Protein AF-A0A9W9YQ07-F1 (afdb_monomer_lite)

InterPro domains:
  IPR010987 Glutathione S-transferase, C-terminal-like [PS50405] (32-159)
  IPR016639 Glutathione S-transferase Omega/GSH [PTHR32419] (56-186)
  IPR036282 Glutathione S-transferase, C-terminal domain superfamily [SSF47616] (55-186)
  IPR047047 Glutathione S-transferases Omega-like, C-terminal [cd03190] (57-176)

Radius of gyration: 16.72 Å; chains: 1; bounding box: 37×32×52 Å

pLDDT: mean 75.87, std 21.19, range [28.06, 96.75]

Sequence (187 aa):
MDVHRQQTEMFPGYAEWLSDAERGVHPVGCTDARLNGVRIQKTTLQPGGVGKHQQCVYRAGFATTQEAYDAAVKDVFNALDKVEAILSKSRYLTGDTITEADIRLFTTLVRFDMVYVGHFKCNKKRIVDYPNMWGYLRDLYQTSGVEETVDPEHIQKHYQQSHLNINPNGIVAIGPDLGFKKPHGRQ

Secondary structure (DSSP, 8-state):
--HHHHHHHHSTTHHHHHHHHHTT---SS---EEETTEEEB-----TTSSTHHHHHHHHHHT-SSHHHHHHHHHHHHHHHHHHHHHHTT-SBTTBSS-BHHHHHHHHHHHHIIIIIHHHT---S--GGG-HHHHHHHHHHHTSTTTGGG--HHHHHHHHHHH-TTT-TT-PPP------TTS-----

Organism: NCBI:txid174260

Foldseek 3Di:
DDLQVLLCVQFVCVVVVVVCVVVVPDDPDFDQRDRPNFGAGEDPDDVPPQPCLVVLLVQLLPDPDPVSNVVSLVVNVVNVVVQLVCLVPALANVHDGHYPSLSSVLSCQVCCQLDSVPNSVSVPDHLCRRLSSLLSNLVQCPPPPNVVSDDSVCSQQCRLQVPCVRNVVSDGDPDDPRPSNPNSPRD

Structure (mmCIF, N/CA/C/O backbone):
data_AF-A0A9W9YQ07-F1
#
_entry.id   AF-A0A9W9YQ07-F1
#
loop_
_atom_site.group_PDB
_atom_site.id
_atom_site.type_symbol
_atom_site.label_atom_id
_atom_site.label_alt_id
_atom_site.label_comp_id
_atom_site.label_asym_id
_atom_site.label_entity_id
_atom_site.label_seq_id
_atom_site.pdbx_PDB_ins_code
_atom_site.Cartn_x
_atom_site.Cartn_y
_atom_site.Cartn_z
_atom_site.occupancy
_atom_site.B_iso_or_equiv
_atom_site.auth_seq_id
_atom_site.auth_comp_id
_atom_site.auth_asym_id
_atom_site.auth_atom_id
_atom_site.pdbx_PDB_model_num
ATOM 1 N N . MET A 1 1 ? 6.765 12.980 -7.400 1.00 38.47 1 MET A N 1
ATOM 2 C CA . MET A 1 1 ? 6.722 13.557 -6.046 1.00 38.47 1 MET A CA 1
ATOM 3 C C . MET A 1 1 ? 7.107 12.433 -5.093 1.00 38.47 1 MET A C 1
ATOM 5 O O . MET A 1 1 ? 6.504 11.373 -5.182 1.00 38.47 1 MET A O 1
ATOM 9 N N . ASP A 1 2 ? 8.176 12.602 -4.313 1.00 44.50 2 ASP A N 1
ATOM 10 C CA . ASP A 1 2 ? 8.767 11.546 -3.471 1.00 44.50 2 ASP A CA 1
ATOM 11 C C . ASP A 1 2 ? 7.771 11.050 -2.398 1.00 44.50 2 ASP A C 1
ATOM 13 O O . ASP A 1 2 ? 6.986 11.845 -1.876 1.00 44.50 2 ASP A O 1
ATOM 17 N N . VAL A 1 3 ? 7.809 9.759 -2.047 1.00 44.03 3 VAL A N 1
ATOM 18 C CA . VAL A 1 3 ? 6.997 9.147 -0.974 1.00 44.03 3 VAL A CA 1
ATOM 19 C C . VAL A 1 3 ? 7.156 9.932 0.330 1.00 44.03 3 VAL A C 1
ATOM 21 O O . VAL A 1 3 ? 6.179 10.147 1.046 1.00 44.03 3 VAL A O 1
ATOM 24 N N . HIS A 1 4 ? 8.360 10.447 0.586 1.00 43.50 4 HIS A N 1
ATOM 25 C CA . HIS A 1 4 ? 8.643 11.327 1.719 1.00 43.50 4 HIS A CA 1
ATOM 26 C C . HIS A 1 4 ? 7.840 12.633 1.710 1.00 43.50 4 HIS A C 1
ATOM 28 O O . HIS A 1 4 ? 7.384 13.091 2.759 1.00 43.50 4 HIS A O 1
ATOM 34 N N . ARG A 1 5 ? 7.616 13.231 0.537 1.00 47.72 5 ARG A N 1
ATOM 35 C CA . ARG A 1 5 ? 6.875 14.491 0.421 1.00 47.72 5 ARG A CA 1
ATOM 36 C C . ARG A 1 5 ? 5.385 14.293 0.703 1.00 47.72 5 ARG A C 1
ATOM 38 O O . ARG A 1 5 ? 4.824 15.060 1.473 1.00 47.72 5 ARG A O 1
ATOM 45 N N . GLN A 1 6 ? 4.783 13.216 0.196 1.00 49.34 6 GLN A N 1
ATOM 46 C CA . GLN A 1 6 ? 3.376 12.894 0.481 1.00 49.34 6 GLN A CA 1
ATOM 47 C C . GLN A 1 6 ? 3.154 12.462 1.941 1.00 49.34 6 GLN A C 1
ATOM 49 O O . GLN A 1 6 ? 2.123 12.776 2.527 1.00 49.34 6 GLN A O 1
ATOM 54 N N . GLN A 1 7 ? 4.133 11.796 2.566 1.00 52.31 7 GLN A N 1
ATOM 55 C CA . GLN A 1 7 ? 4.090 11.526 4.009 1.00 52.31 7 GLN A CA 1
ATOM 56 C C . GLN A 1 7 ? 4.144 12.816 4.838 1.00 52.31 7 GLN A C 1
ATOM 58 O O . GLN A 1 7 ? 3.457 12.919 5.848 1.00 52.31 7 GLN A O 1
ATOM 63 N N . THR A 1 8 ? 4.905 13.815 4.385 1.00 51.59 8 THR A N 1
ATOM 64 C CA . THR A 1 8 ? 4.976 15.133 5.036 1.00 51.59 8 THR A CA 1
ATOM 65 C C . THR A 1 8 ? 3.695 15.952 4.838 1.00 51.59 8 THR A C 1
ATOM 67 O O . THR A 1 8 ? 3.312 16.704 5.727 1.00 51.59 8 THR A O 1
ATOM 70 N N . GLU A 1 9 ? 3.003 15.790 3.708 1.00 54.09 9 GLU A N 1
ATOM 71 C CA . GLU A 1 9 ? 1.699 16.427 3.452 1.00 54.09 9 GLU A CA 1
ATOM 72 C C . GLU A 1 9 ? 0.579 15.805 4.305 1.00 54.09 9 GLU A C 1
ATOM 74 O O . GLU A 1 9 ? -0.265 16.522 4.833 1.00 54.09 9 GLU A O 1
ATOM 79 N N . MET A 1 10 ? 0.606 14.482 4.500 1.00 52.94 10 MET A N 1
ATOM 80 C CA . MET A 1 10 ? -0.323 13.758 5.377 1.00 52.94 10 MET A CA 1
ATOM 81 C C . MET A 1 10 ? -0.028 13.983 6.870 1.00 52.94 10 MET A C 1
ATOM 83 O O . MET A 1 10 ? -0.934 13.939 7.701 1.00 52.94 10 MET A O 1
ATOM 87 N N . PHE A 1 11 ? 1.239 14.217 7.218 1.00 56.56 11 PHE A N 1
ATOM 88 C CA . PHE A 1 11 ? 1.693 14.449 8.584 1.00 56.56 11 PHE A CA 1
ATOM 89 C C . PHE A 1 11 ? 2.649 15.656 8.625 1.00 56.56 11 PHE A C 1
ATOM 91 O O . PHE A 1 11 ? 3.870 15.493 8.533 1.00 56.56 11 PHE A O 1
ATOM 98 N N . PRO A 1 12 ? 2.121 16.889 8.746 1.00 53.06 12 PRO A N 1
ATOM 99 C CA . PRO A 1 12 ? 2.946 18.087 8.880 1.00 53.06 12 PRO A CA 1
ATOM 100 C C . PRO A 1 12 ? 3.909 17.945 10.069 1.00 53.06 12 PRO A C 1
ATOM 102 O O . PRO A 1 12 ? 3.478 17.717 11.196 1.00 53.06 12 PRO A O 1
ATOM 105 N N . GLY A 1 13 ? 5.218 18.036 9.810 1.00 48.28 13 GLY A N 1
ATOM 106 C CA . GLY A 1 13 ? 6.273 17.746 10.795 1.00 48.28 13 GLY A CA 1
ATOM 107 C C . GLY A 1 13 ? 6.898 16.346 10.689 1.00 48.28 13 GLY A C 1
ATOM 108 O O . GLY A 1 13 ? 7.819 16.045 11.441 1.00 48.28 13 GLY A O 1
ATOM 109 N N . TYR A 1 14 ? 6.476 15.503 9.736 1.00 54.34 14 TYR A N 1
ATOM 110 C CA . TYR A 1 14 ? 7.014 14.147 9.524 1.00 54.34 14 TYR A CA 1
ATOM 111 C C . TYR A 1 14 ? 8.534 14.088 9.364 1.00 54.34 14 TYR A C 1
ATOM 113 O O . TYR A 1 14 ? 9.173 13.221 9.951 1.00 54.34 14 TYR A O 1
ATOM 121 N N . ALA A 1 15 ? 9.120 15.008 8.594 1.00 52.09 15 ALA A N 1
ATOM 122 C CA . ALA A 1 15 ? 10.560 15.029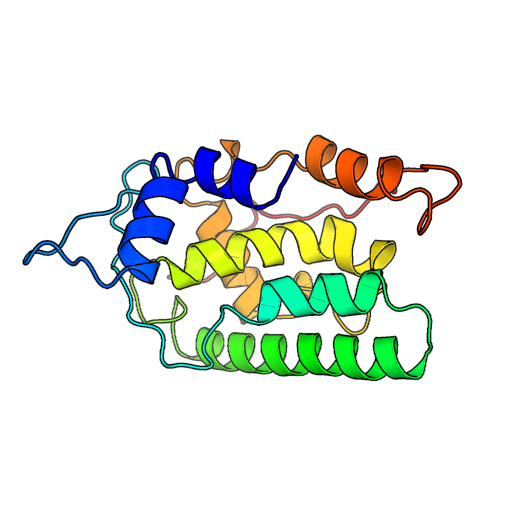 8.343 1.00 52.09 15 ALA A CA 1
ATOM 123 C C . ALA A 1 15 ? 11.372 15.370 9.606 1.00 52.09 15 ALA A C 1
ATOM 125 O O . ALA A 1 15 ? 12.385 14.733 9.888 1.00 52.09 15 ALA A O 1
ATOM 126 N N . GLU A 1 16 ? 10.904 1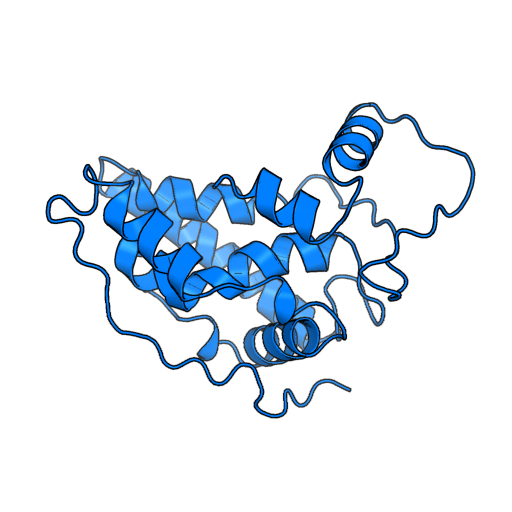6.344 10.388 1.00 48.97 16 GLU A N 1
ATOM 127 C CA . GLU A 1 16 ? 11.504 16.738 11.670 1.00 48.97 16 GLU A CA 1
ATOM 128 C C . GLU A 1 16 ? 11.359 15.617 12.704 1.00 48.97 16 GLU A C 1
ATOM 130 O O . GLU A 1 16 ? 12.319 15.223 13.363 1.00 48.97 16 GLU A O 1
ATOM 135 N N . TRP A 1 17 ? 10.176 15.011 12.745 1.00 49.53 17 TRP A N 1
ATOM 136 C CA . TRP A 1 17 ? 9.847 13.895 13.616 1.00 49.53 17 TRP A CA 1
ATOM 137 C C . TRP A 1 17 ? 10.667 12.627 13.305 1.00 49.53 17 TRP A C 1
ATOM 139 O O . TRP A 1 17 ? 11.149 11.967 14.228 1.00 49.53 17 TRP A O 1
ATOM 149 N N . LEU A 1 18 ? 10.874 12.297 12.020 1.00 46.78 18 LEU A N 1
ATOM 150 C CA . LEU A 1 18 ? 11.762 11.216 11.560 1.00 46.78 18 LEU A CA 1
ATOM 151 C C . LEU A 1 18 ? 13.200 11.461 12.011 1.00 46.78 18 LEU A C 1
ATOM 153 O O . LEU A 1 18 ? 13.836 10.573 12.572 1.00 46.78 18 LEU A O 1
ATOM 157 N N . SER A 1 19 ? 13.677 12.687 11.804 1.00 46.97 19 SER A N 1
ATOM 158 C CA . SER A 1 19 ? 14.999 13.132 12.232 1.00 46.97 19 SER A CA 1
ATOM 159 C C . SER A 1 19 ? 15.184 12.976 13.750 1.00 46.97 19 SER A C 1
ATOM 161 O O . SER A 1 19 ? 16.214 12.474 14.199 1.00 46.97 19 SER A O 1
ATOM 163 N N . ASP A 1 20 ? 14.185 13.332 14.558 1.00 43.62 20 ASP A N 1
ATOM 164 C CA . ASP A 1 20 ? 14.245 13.186 16.018 1.00 43.62 20 ASP A CA 1
ATOM 165 C C . ASP A 1 20 ? 14.174 11.720 16.475 1.00 43.62 20 ASP A C 1
ATOM 167 O O . ASP A 1 20 ? 14.837 11.327 17.441 1.00 43.62 20 ASP A O 1
ATOM 171 N N . ALA A 1 21 ? 13.413 10.884 15.761 1.00 40.75 21 ALA A N 1
ATOM 172 C CA . ALA A 1 21 ? 13.355 9.445 15.998 1.00 40.75 21 ALA A CA 1
ATOM 173 C C . ALA A 1 21 ? 14.692 8.750 15.682 1.00 40.75 21 ALA A C 1
ATOM 175 O O . ALA A 1 21 ? 15.137 7.913 16.466 1.00 40.75 21 ALA A O 1
ATOM 176 N N . GLU A 1 22 ? 15.356 9.121 14.584 1.00 41.75 22 GLU A N 1
ATOM 177 C CA . GLU A 1 22 ? 16.664 8.580 14.187 1.00 41.75 22 GLU A CA 1
ATOM 178 C C . GLU A 1 22 ? 17.801 9.040 15.107 1.00 41.75 22 GLU A C 1
ATOM 180 O O . GLU A 1 22 ? 18.748 8.290 15.345 1.00 41.75 22 GLU A O 1
ATOM 185 N N . ARG A 1 23 ? 17.698 10.247 15.675 1.00 38.91 23 ARG A N 1
ATOM 186 C CA . ARG A 1 23 ? 18.690 10.794 16.616 1.00 38.91 23 ARG A CA 1
ATOM 187 C C . ARG A 1 23 ? 18.524 10.301 18.055 1.00 38.91 23 ARG A C 1
ATOM 189 O O . ARG A 1 23 ? 19.340 10.654 18.902 1.00 38.91 23 ARG A O 1
ATOM 196 N N . GLY A 1 24 ? 17.478 9.529 18.363 1.00 36.66 24 GLY A N 1
ATOM 197 C CA . GLY A 1 24 ? 17.200 9.075 19.732 1.00 36.66 24 GLY A CA 1
ATOM 198 C C . GLY A 1 24 ? 16.934 10.220 20.719 1.00 36.66 24 GLY A C 1
ATOM 199 O O . GLY A 1 24 ? 17.022 10.028 21.930 1.00 36.66 24 GLY A O 1
ATOM 200 N N . VAL A 1 25 ? 16.618 11.419 20.219 1.00 38.53 25 VAL A N 1
ATOM 201 C CA . VAL A 1 25 ? 16.288 12.577 21.051 1.00 38.53 25 VAL A CA 1
ATOM 202 C C . VAL A 1 25 ? 14.802 12.467 21.374 1.00 38.53 25 VAL A C 1
ATOM 204 O O . VAL A 1 25 ? 13.940 12.552 20.501 1.00 38.53 25 VAL A O 1
ATOM 207 N N . HIS A 1 26 ? 14.482 12.175 22.631 1.00 42.59 26 HIS A N 1
ATOM 208 C CA . HIS A 1 26 ? 13.103 12.049 23.093 1.00 42.59 26 HIS A CA 1
ATOM 209 C C . HIS A 1 26 ? 12.794 13.168 24.087 1.00 42.59 26 HIS A C 1
ATOM 211 O O . HIS A 1 26 ? 13.420 13.217 25.148 1.00 42.59 26 HIS A O 1
ATOM 217 N N . PRO A 1 27 ? 11.804 14.034 23.820 1.00 30.66 27 PRO A N 1
ATOM 218 C CA . PRO A 1 27 ? 11.155 14.762 24.896 1.00 30.66 27 PRO A CA 1
ATOM 219 C C . PRO A 1 27 ? 10.535 13.730 25.845 1.00 30.66 27 PRO A C 1
ATOM 221 O O . PRO A 1 27 ? 9.825 12.820 25.412 1.00 30.66 27 PRO A O 1
ATOM 224 N N . VAL A 1 28 ? 10.820 13.844 27.140 1.00 28.06 28 VAL A N 1
ATOM 225 C CA . VAL A 1 28 ? 10.169 13.041 28.178 1.00 28.06 28 VAL A CA 1
ATOM 226 C C . VAL A 1 28 ? 8.703 13.481 28.235 1.00 28.06 28 VAL A C 1
ATOM 228 O O . VAL A 1 28 ? 8.378 14.503 28.828 1.00 28.06 28 VAL A O 1
ATOM 231 N N . GLY A 1 29 ? 7.820 12.757 27.548 1.00 29.02 29 GLY A N 1
ATOM 232 C CA . GLY A 1 29 ? 6.392 13.067 27.495 1.00 29.02 29 GLY A CA 1
ATOM 233 C C . GLY A 1 29 ? 5.735 12.555 26.218 1.00 29.02 29 GLY A C 1
ATOM 234 O O . GLY A 1 29 ? 6.300 12.657 25.131 1.00 29.02 29 GLY A O 1
ATOM 235 N N . CYS A 1 30 ? 4.533 11.991 26.357 1.00 33.03 30 CYS A N 1
ATOM 236 C CA . CYS A 1 30 ? 3.661 11.608 25.249 1.00 33.03 30 CYS A CA 1
ATOM 237 C C . CYS A 1 30 ? 3.434 12.836 24.352 1.00 33.03 30 CYS A C 1
ATOM 239 O O . CYS A 1 30 ? 2.665 13.731 24.697 1.00 33.03 30 CYS A O 1
ATOM 241 N N . THR A 1 31 ? 4.159 12.928 23.242 1.00 36.38 31 THR A N 1
ATOM 242 C CA . THR A 1 31 ? 3.965 13.988 22.255 1.00 36.38 31 THR A CA 1
ATOM 243 C C . THR A 1 31 ? 2.893 13.497 21.294 1.00 36.38 31 THR A C 1
ATOM 245 O O . THR A 1 31 ? 3.147 12.659 20.433 1.00 36.38 31 THR A O 1
ATOM 248 N N . ASP A 1 32 ? 1.664 13.961 21.528 1.00 35.84 32 ASP A N 1
ATOM 249 C CA . ASP A 1 32 ? 0.482 13.702 20.705 1.00 35.84 32 ASP A CA 1
ATOM 250 C C . ASP A 1 32 ? 0.730 14.149 19.257 1.00 35.84 32 ASP A C 1
ATOM 252 O O . ASP A 1 32 ? 0.507 15.303 18.889 1.00 35.84 32 ASP A O 1
ATOM 256 N N . ALA A 1 33 ? 1.170 13.220 18.415 1.00 43.41 33 ALA A N 1
ATOM 257 C CA . ALA A 1 33 ? 1.097 13.361 16.973 1.00 43.41 33 ALA A CA 1
ATOM 258 C C . ALA A 1 33 ? -0.383 13.277 16.565 1.00 43.41 33 ALA A C 1
ATOM 260 O O . ALA A 1 33 ? -1.075 12.324 16.931 1.00 43.41 33 ALA A O 1
ATOM 261 N N . ARG A 1 34 ? -0.898 14.279 15.842 1.00 41.47 34 ARG A N 1
ATOM 262 C CA . ARG A 1 34 ? -2.270 14.263 15.316 1.00 41.47 34 ARG A CA 1
ATOM 263 C C . ARG A 1 34 ? -2.255 14.114 13.802 1.00 41.47 34 ARG A C 1
ATOM 265 O O . ARG A 1 34 ? -1.681 14.945 13.112 1.00 41.47 34 ARG A O 1
ATOM 272 N N . LEU A 1 35 ? -2.941 13.095 13.300 1.00 45.88 35 LEU A N 1
ATOM 273 C CA . LEU A 1 35 ? -3.268 12.944 11.883 1.00 45.88 35 LEU A CA 1
ATOM 274 C C . LEU A 1 35 ? -4.634 13.601 11.671 1.00 45.88 35 LEU A C 1
ATOM 276 O O . LEU A 1 35 ? -5.653 13.015 12.026 1.00 45.88 35 LEU A O 1
ATOM 280 N N . ASN A 1 36 ? -4.654 14.866 11.240 1.00 47.88 36 ASN A N 1
ATOM 281 C CA . ASN A 1 36 ? -5.888 15.636 11.005 1.00 47.88 36 ASN A CA 1
ATOM 282 C C . ASN A 1 36 ? -6.931 15.552 12.146 1.00 47.88 36 ASN A C 1
ATOM 284 O O . ASN A 1 36 ? -8.136 15.518 11.918 1.00 47.88 36 ASN A O 1
ATOM 288 N N . GLY A 1 37 ? -6.459 15.526 13.401 1.00 40.78 37 GLY A N 1
ATOM 289 C CA . GLY A 1 37 ? -7.297 15.441 14.607 1.00 40.78 37 GLY A CA 1
ATOM 290 C C . GLY A 1 37 ? -7.330 14.069 15.292 1.00 40.78 37 GLY A C 1
ATOM 291 O O . GLY A 1 37 ? -7.746 13.997 16.448 1.00 40.78 37 GLY A O 1
ATOM 292 N N . VAL A 1 38 ? -6.830 13.007 14.652 1.00 47.28 38 VAL A N 1
ATOM 293 C CA . VAL A 1 38 ? -6.751 11.654 15.230 1.00 47.28 38 VAL A CA 1
ATOM 294 C C . VAL A 1 38 ? -5.455 11.470 16.011 1.00 47.28 38 VAL A C 1
ATOM 296 O O . VAL A 1 38 ? -4.373 11.756 15.502 1.00 47.28 38 VAL A O 1
ATOM 299 N N . ARG A 1 39 ? -5.563 10.992 17.255 1.00 52.16 39 ARG A N 1
ATOM 300 C CA . ARG A 1 39 ? -4.423 10.743 18.145 1.00 52.16 39 ARG A CA 1
ATOM 301 C C . ARG A 1 39 ? -3.597 9.563 17.628 1.00 52.16 39 ARG A C 1
ATOM 303 O O . ARG A 1 39 ? -4.114 8.452 17.560 1.00 52.16 39 ARG A O 1
ATOM 310 N N . ILE A 1 40 ? -2.328 9.802 17.312 1.00 51.22 40 ILE A N 1
ATOM 311 C CA . ILE A 1 40 ? -1.370 8.787 16.871 1.00 51.22 40 ILE A CA 1
ATOM 312 C C . ILE A 1 40 ? -0.401 8.504 18.009 1.00 51.22 40 ILE A C 1
ATOM 314 O O . ILE A 1 40 ? 0.281 9.407 18.497 1.00 51.22 40 ILE A O 1
ATOM 318 N N . GLN A 1 41 ? -0.328 7.245 18.437 1.00 51.78 41 GLN A N 1
ATOM 319 C CA . GLN A 1 41 ? 0.667 6.840 19.426 1.00 51.78 41 GLN A CA 1
ATOM 320 C C . GLN A 1 41 ? 2.004 6.524 18.750 1.00 51.78 41 GLN A C 1
ATOM 322 O O . GLN A 1 41 ? 2.062 5.916 17.678 1.00 51.78 41 GLN A O 1
ATOM 327 N N . LYS A 1 42 ? 3.094 6.935 19.405 1.00 49.19 42 LYS A N 1
ATOM 328 C CA . LYS A 1 42 ? 4.455 6.569 19.016 1.00 49.19 42 LYS A CA 1
ATOM 329 C C . LYS A 1 42 ? 4.688 5.109 19.394 1.00 49.19 42 LYS A C 1
ATOM 331 O O . LYS A 1 42 ? 4.542 4.741 20.557 1.00 49.19 42 LYS A O 1
ATOM 336 N N . THR A 1 43 ? 5.069 4.285 18.426 1.00 48.78 43 THR A N 1
ATOM 337 C CA . THR A 1 43 ? 5.439 2.889 18.674 1.00 48.78 43 THR A CA 1
ATOM 338 C C . THR A 1 43 ? 6.931 2.725 18.459 1.00 48.78 43 THR A C 1
ATOM 340 O O . THR A 1 43 ? 7.440 2.990 17.373 1.00 48.78 43 THR A O 1
ATOM 343 N N . THR A 1 44 ? 7.638 2.229 19.471 1.00 40.06 44 THR A N 1
ATOM 344 C CA . THR A 1 44 ? 8.987 1.696 19.278 1.00 40.06 44 THR A CA 1
ATOM 345 C C . THR A 1 44 ? 8.857 0.365 18.543 1.00 40.06 44 THR A C 1
ATOM 347 O O . THR A 1 44 ? 8.593 -0.674 19.148 1.00 40.06 44 THR A O 1
ATOM 350 N N . LEU A 1 45 ? 8.969 0.394 17.214 1.00 41.38 45 LEU A N 1
ATOM 351 C CA . LEU A 1 45 ? 9.031 -0.825 16.412 1.00 41.38 45 LEU A CA 1
ATOM 352 C C . LEU A 1 45 ? 10.335 -1.568 16.745 1.00 41.38 45 LEU A C 1
ATOM 354 O O . LEU A 1 45 ? 11.420 -0.994 16.685 1.00 41.38 45 LEU A O 1
ATOM 358 N N . GLN A 1 46 ? 10.228 -2.853 17.094 1.00 32.88 46 GLN A N 1
ATOM 359 C CA . GLN A 1 46 ? 11.381 -3.747 17.251 1.00 32.88 46 GLN A CA 1
ATOM 360 C C . GLN A 1 46 ? 12.249 -3.725 15.974 1.00 32.88 46 GLN A C 1
ATOM 362 O O . GLN A 1 46 ? 11.684 -3.650 14.873 1.00 32.88 46 GLN A O 1
ATOM 367 N N . PRO A 1 47 ? 13.591 -3.837 16.067 1.00 31.23 47 PRO A N 1
ATOM 368 C CA . PRO A 1 47 ? 14.460 -3.885 14.893 1.00 31.23 47 PRO A CA 1
ATOM 369 C C . PRO A 1 47 ? 14.062 -5.075 14.003 1.00 31.23 47 PRO A C 1
ATOM 371 O O . PRO A 1 47 ? 14.297 -6.231 14.345 1.00 31.23 47 PRO A O 1
ATOM 374 N N . GLY A 1 48 ? 13.393 -4.796 12.879 1.00 39.44 48 GLY A N 1
ATOM 375 C CA . GLY A 1 48 ? 12.802 -5.807 11.987 1.00 39.44 48 GLY A CA 1
ATOM 376 C C . GLY A 1 48 ? 11.314 -5.609 11.657 1.00 39.44 48 GLY A C 1
ATOM 377 O O . GLY A 1 48 ? 10.811 -6.272 10.750 1.00 39.44 48 GLY A O 1
ATOM 378 N N . GLY A 1 49 ? 10.613 -4.695 12.336 1.00 39.03 49 GLY A N 1
ATOM 379 C CA . GLY A 1 49 ? 9.198 -4.387 12.101 1.00 39.03 49 GLY A CA 1
ATOM 380 C C . GLY A 1 49 ? 8.964 -3.312 11.033 1.00 39.03 49 GLY A C 1
ATOM 381 O O . GLY A 1 49 ? 9.624 -2.281 11.049 1.00 39.03 49 GLY A O 1
ATOM 382 N N . VAL A 1 50 ? 8.005 -3.573 10.132 1.00 43.09 50 VAL A N 1
ATOM 383 C CA . VAL A 1 50 ? 7.283 -2.684 9.179 1.00 43.09 50 VAL A CA 1
ATOM 384 C C . VAL A 1 50 ? 8.111 -1.797 8.218 1.00 43.09 50 VAL A C 1
ATOM 386 O O . VAL A 1 50 ? 7.778 -1.728 7.037 1.00 43.09 50 VAL A O 1
ATOM 389 N N . GLY A 1 51 ? 9.247 -1.225 8.615 1.00 36.84 51 GLY A N 1
ATOM 390 C CA . GLY A 1 51 ? 10.073 -0.329 7.792 1.00 36.84 51 GLY A CA 1
ATOM 391 C C . GLY A 1 51 ? 10.707 -0.958 6.543 1.00 36.84 51 GLY A C 1
ATOM 392 O O . GLY A 1 51 ? 11.018 -0.244 5.595 1.00 36.84 51 GLY A O 1
ATOM 393 N N . LYS A 1 52 ? 10.849 -2.291 6.476 1.00 42.50 52 LYS A N 1
ATOM 394 C CA . LYS A 1 52 ? 11.408 -2.974 5.289 1.00 42.50 52 LYS A CA 1
ATOM 395 C C . LYS A 1 52 ? 10.432 -3.105 4.109 1.00 42.50 52 LYS A C 1
ATOM 397 O O . LYS A 1 52 ? 10.885 -3.332 2.994 1.00 42.50 52 LYS A O 1
ATOM 402 N N . HIS A 1 53 ? 9.121 -2.949 4.311 1.00 50.53 53 HIS A N 1
ATOM 403 C CA . HIS A 1 53 ? 8.121 -3.263 3.276 1.00 50.53 53 HIS A CA 1
ATOM 404 C C . HIS A 1 53 ? 8.170 -2.278 2.100 1.00 50.53 53 HIS A C 1
ATOM 406 O O . HIS A 1 53 ? 8.105 -2.697 0.945 1.00 50.53 53 HIS A O 1
ATOM 412 N N . GLN A 1 54 ? 8.364 -0.985 2.392 1.00 51.50 54 GLN A N 1
ATOM 413 C CA . GLN A 1 54 ? 8.470 0.071 1.379 1.00 51.50 54 GLN A CA 1
ATOM 414 C C . GLN A 1 54 ? 9.659 -0.154 0.438 1.00 51.50 54 GLN A C 1
ATOM 416 O O . GLN A 1 54 ? 9.534 0.012 -0.769 1.00 51.50 54 GLN A O 1
ATOM 421 N N . GLN A 1 55 ? 10.802 -0.601 0.958 1.00 58.41 55 GLN A N 1
ATOM 422 C CA . GLN A 1 55 ? 11.997 -0.824 0.137 1.00 58.41 55 GLN A CA 1
ATOM 423 C C . GLN A 1 55 ? 11.870 -2.065 -0.760 1.00 58.41 55 GLN A C 1
ATOM 425 O O . GLN A 1 55 ? 12.444 -2.106 -1.848 1.00 58.41 55 GLN A O 1
ATOM 430 N N . CYS A 1 56 ? 11.106 -3.079 -0.342 1.00 62.06 56 CYS A N 1
ATOM 431 C CA . CYS A 1 56 ? 11.004 -4.3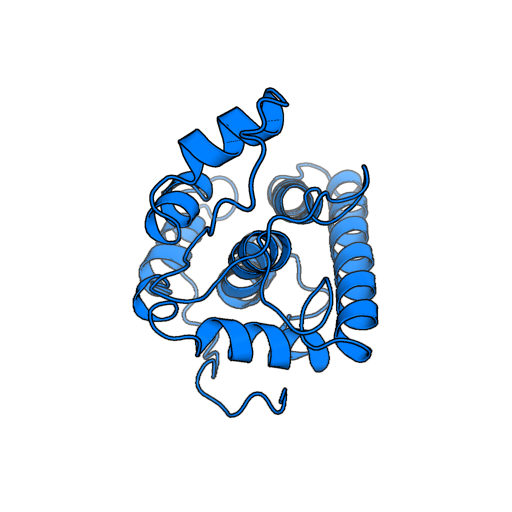37 -1.083 1.00 62.06 56 CYS A CA 1
ATOM 432 C C . CYS A 1 56 ? 10.242 -4.202 -2.413 1.00 62.06 56 CYS A C 1
ATOM 434 O O . CYS A 1 56 ? 10.640 -4.837 -3.389 1.00 62.06 56 CYS A O 1
ATOM 436 N N . VAL A 1 57 ? 9.213 -3.347 -2.499 1.00 74.25 57 VAL A N 1
ATOM 437 C CA . VAL A 1 57 ? 8.477 -3.137 -3.766 1.00 74.25 57 VAL A CA 1
ATOM 438 C C . VAL A 1 57 ? 9.320 -2.409 -4.816 1.00 74.25 57 VAL A C 1
ATOM 440 O O . VAL A 1 57 ? 9.273 -2.765 -5.990 1.00 74.25 57 VAL A O 1
ATOM 443 N N . TYR A 1 58 ? 10.163 -1.460 -4.398 1.00 76.00 58 TYR A N 1
ATOM 444 C CA . TYR A 1 58 ? 11.125 -0.804 -5.289 1.00 76.00 58 TYR A CA 1
ATOM 445 C C . TYR A 1 58 ? 12.224 -1.773 -5.736 1.00 76.00 58 TYR A C 1
ATOM 447 O O . TYR A 1 58 ? 12.565 -1.809 -6.915 1.00 76.00 58 TYR A O 1
ATOM 455 N N . ARG A 1 59 ? 12.737 -2.618 -4.828 1.00 76.38 59 ARG A N 1
ATOM 456 C CA . ARG A 1 59 ? 13.708 -3.669 -5.184 1.00 76.38 59 ARG A CA 1
ATOM 457 C C . ARG A 1 59 ? 13.165 -4.610 -6.262 1.00 76.38 59 ARG A C 1
ATOM 459 O O . ARG A 1 59 ? 13.914 -4.958 -7.164 1.00 76.38 59 ARG A O 1
ATOM 466 N N . ALA A 1 60 ? 11.887 -4.990 -6.189 1.00 80.06 60 ALA A N 1
ATOM 467 C CA . ALA A 1 60 ? 11.251 -5.801 -7.226 1.00 80.06 60 ALA A CA 1
ATOM 468 C C . ALA A 1 60 ? 11.084 -5.015 -8.540 1.00 80.06 60 ALA A C 1
ATOM 470 O O . ALA A 1 60 ? 1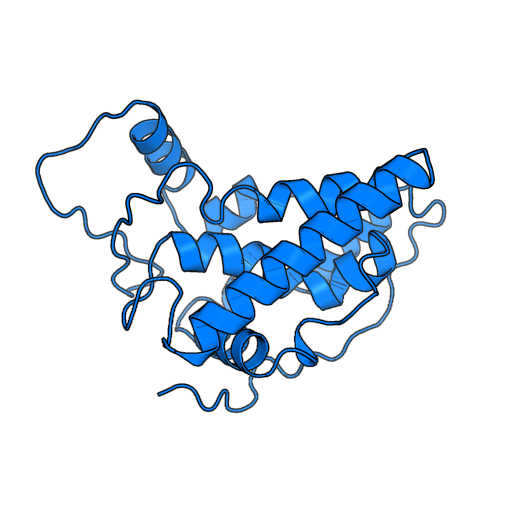1.481 -5.492 -9.598 1.00 80.06 60 ALA A O 1
ATOM 471 N N . GLY A 1 61 ? 10.566 -3.786 -8.474 1.00 80.75 61 GLY A N 1
ATOM 472 C CA . GLY A 1 61 ? 10.282 -2.974 -9.661 1.00 80.75 61 GLY A CA 1
ATOM 473 C C . GLY A 1 61 ? 11.505 -2.568 -10.486 1.00 80.75 61 GLY A C 1
ATOM 474 O O . GLY A 1 61 ? 11.404 -2.450 -11.704 1.00 80.75 61 GLY A O 1
ATOM 475 N N . PHE A 1 62 ? 12.653 -2.372 -9.834 1.00 84.38 62 PHE A N 1
ATOM 476 C CA . PHE A 1 62 ? 13.906 -1.952 -10.471 1.00 84.38 62 PHE A CA 1
ATOM 477 C C . PHE A 1 62 ? 14.918 -3.091 -10.656 1.00 84.38 62 PHE A C 1
ATOM 479 O O . PHE A 1 62 ? 16.053 -2.837 -11.060 1.00 84.38 62 PHE A O 1
ATOM 486 N N . ALA A 1 63 ? 14.539 -4.337 -10.360 1.00 84.62 63 ALA A N 1
ATOM 487 C CA . ALA A 1 63 ? 15.411 -5.482 -10.576 1.00 84.62 63 ALA A CA 1
ATOM 488 C C . ALA A 1 63 ? 15.784 -5.615 -12.063 1.00 84.62 63 ALA A C 1
ATOM 490 O O . ALA A 1 63 ? 14.926 -5.578 -12.944 1.00 84.62 63 ALA A O 1
ATOM 491 N N . THR A 1 64 ? 17.076 -5.792 -12.334 1.00 87.06 64 THR A N 1
ATOM 492 C CA . THR A 1 64 ? 17.617 -5.984 -13.689 1.00 87.06 64 THR A CA 1
ATOM 493 C C . THR A 1 64 ? 17.855 -7.454 -14.036 1.00 87.06 64 THR A C 1
ATOM 495 O O . THR A 1 64 ? 18.145 -7.762 -15.190 1.00 87.06 64 THR A O 1
ATOM 498 N N . THR A 1 65 ? 17.717 -8.365 -13.065 1.00 92.44 65 THR A N 1
ATOM 499 C CA . THR A 1 65 ? 17.815 -9.820 -13.258 1.00 92.44 65 THR A CA 1
ATOM 500 C C . THR A 1 65 ? 16.595 -10.536 -12.682 1.00 92.44 65 THR A C 1
ATOM 502 O O . THR A 1 65 ? 15.942 -10.033 -11.760 1.00 92.44 65 THR A O 1
ATOM 505 N N . GLN A 1 66 ? 16.300 -11.725 -13.214 1.00 93.25 66 GLN A N 1
ATOM 506 C CA . GLN A 1 66 ? 15.162 -12.538 -12.780 1.00 93.25 66 GLN A CA 1
ATOM 507 C C . GLN A 1 66 ? 15.317 -12.980 -11.320 1.00 93.25 66 GLN A C 1
ATOM 509 O O . GLN A 1 66 ? 14.377 -12.879 -10.540 1.00 93.25 66 GLN A O 1
ATOM 514 N N . GLU A 1 67 ? 16.518 -13.383 -10.912 1.00 92.88 67 GLU A N 1
ATOM 515 C CA . GLU A 1 67 ? 16.791 -13.884 -9.564 1.00 92.88 67 GLU A CA 1
ATOM 516 C C . GLU A 1 67 ? 16.615 -12.786 -8.505 1.00 92.88 67 GLU A C 1
ATOM 518 O O . GLU A 1 67 ? 16.079 -13.032 -7.422 1.00 92.88 67 GLU A O 1
ATOM 523 N N . ALA A 1 68 ? 17.043 -11.556 -8.819 1.00 84.75 68 ALA A N 1
ATOM 524 C CA . ALA A 1 68 ? 16.875 -10.408 -7.932 1.00 84.75 68 ALA A CA 1
ATOM 525 C C . ALA A 1 68 ? 15.395 -10.031 -7.783 1.00 84.75 68 ALA A C 1
ATOM 527 O O . ALA A 1 68 ? 14.940 -9.746 -6.670 1.00 84.75 68 ALA A O 1
ATOM 528 N N . TYR A 1 69 ? 14.646 -10.070 -8.889 1.00 90.50 69 TYR A N 1
ATOM 529 C CA . TYR A 1 69 ? 13.203 -9.867 -8.889 1.00 90.50 69 TYR A CA 1
ATOM 530 C C . TYR A 1 69 ? 12.489 -10.937 -8.049 1.00 90.50 69 TYR A C 1
ATOM 532 O O . TYR A 1 69 ? 11.738 -10.589 -7.136 1.00 90.50 69 TYR A O 1
ATOM 540 N N . ASP A 1 70 ? 12.775 -12.220 -8.289 1.00 90.38 70 ASP A N 1
ATOM 541 C CA . ASP A 1 70 ? 12.135 -13.355 -7.611 1.00 90.38 70 ASP A CA 1
ATOM 542 C C . ASP A 1 70 ? 12.361 -13.320 -6.095 1.00 90.38 70 ASP A C 1
ATOM 544 O O . ASP A 1 70 ? 11.435 -13.544 -5.307 1.00 90.38 70 ASP A O 1
ATOM 548 N N . ALA A 1 71 ? 13.580 -12.987 -5.664 1.00 84.81 71 ALA A N 1
ATOM 549 C CA . ALA A 1 71 ? 13.892 -12.814 -4.251 1.00 84.81 71 ALA A CA 1
ATOM 550 C C . ALA A 1 71 ? 13.119 -11.632 -3.639 1.00 84.81 71 ALA A C 1
ATOM 552 O O . ALA A 1 71 ? 12.501 -11.773 -2.582 1.00 84.81 71 ALA A O 1
ATOM 553 N N . ALA A 1 72 ? 13.111 -10.476 -4.312 1.00 83.75 72 ALA A N 1
ATOM 554 C CA . ALA A 1 72 ? 12.458 -9.272 -3.807 1.00 83.75 72 ALA A CA 1
ATOM 555 C C . ALA A 1 72 ? 10.933 -9.425 -3.724 1.00 83.75 72 ALA A C 1
ATOM 557 O O . ALA A 1 72 ? 10.335 -9.087 -2.701 1.00 83.75 72 ALA A O 1
ATOM 558 N N . VAL A 1 73 ? 10.293 -9.974 -4.760 1.00 86.94 73 VAL A N 1
ATOM 559 C CA . VAL A 1 73 ? 8.839 -10.176 -4.770 1.00 86.94 73 VAL A CA 1
ATOM 560 C C . VAL A 1 73 ? 8.423 -11.205 -3.714 1.00 86.94 73 VAL A C 1
ATOM 562 O O . VAL A 1 73 ? 7.417 -11.016 -3.028 1.00 86.94 73 VAL A O 1
ATOM 565 N N . LYS A 1 74 ? 9.230 -12.251 -3.483 1.00 89.06 74 LYS A N 1
ATOM 566 C CA . LYS A 1 74 ? 8.995 -13.214 -2.399 1.00 89.06 74 LYS A CA 1
ATOM 567 C C . LYS A 1 74 ? 9.065 -12.548 -1.023 1.00 89.06 74 LYS A C 1
ATOM 569 O O . LYS A 1 74 ? 8.193 -12.804 -0.193 1.00 89.06 74 LYS A O 1
ATOM 574 N N . ASP A 1 75 ? 10.041 -11.669 -0.798 1.00 84.94 75 ASP A N 1
ATOM 575 C CA . ASP A 1 75 ? 10.140 -10.884 0.437 1.00 84.94 75 ASP A CA 1
ATOM 576 C C . ASP A 1 75 ? 8.903 -9.998 0.647 1.00 84.94 75 ASP A C 1
ATOM 578 O O . ASP A 1 75 ? 8.363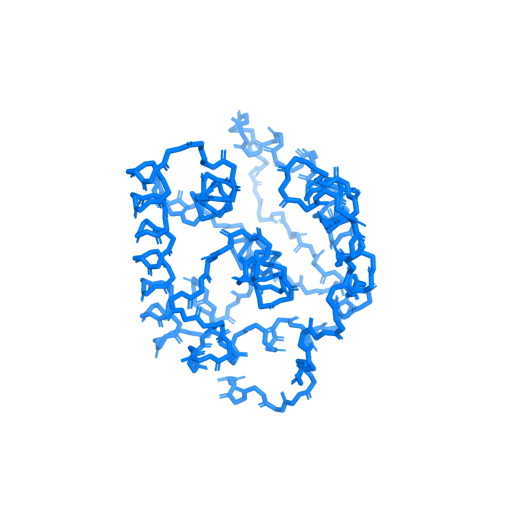 -9.982 1.754 1.00 84.94 75 ASP A O 1
ATOM 582 N N . VAL A 1 76 ? 8.422 -9.308 -0.400 1.00 86.75 76 VAL A N 1
ATOM 583 C CA . VAL A 1 76 ? 7.199 -8.481 -0.339 1.00 86.75 76 VAL A CA 1
ATOM 584 C C . VAL A 1 76 ? 6.018 -9.313 0.154 1.00 86.75 76 VAL A C 1
ATOM 586 O O . VAL A 1 76 ? 5.392 -8.957 1.151 1.00 86.75 76 VAL A O 1
ATOM 589 N N . PHE A 1 77 ? 5.728 -10.437 -0.505 1.00 89.38 77 PHE A N 1
ATOM 590 C CA . PHE A 1 77 ? 4.543 -11.230 -0.176 1.00 89.38 77 PHE A CA 1
ATOM 591 C C . PHE A 1 77 ? 4.655 -11.940 1.174 1.00 89.38 77 PHE A C 1
ATOM 593 O O . PHE A 1 77 ? 3.680 -11.960 1.915 1.00 89.38 77 PHE A O 1
ATOM 600 N N . ASN A 1 78 ? 5.841 -12.420 1.562 1.00 86.62 78 ASN A N 1
ATOM 601 C CA . ASN A 1 78 ? 6.054 -12.957 2.911 1.00 86.62 78 ASN A CA 1
ATOM 602 C C . ASN A 1 78 ? 5.769 -11.914 3.999 1.00 86.62 78 ASN A C 1
ATOM 604 O O . ASN A 1 78 ? 5.332 -12.250 5.099 1.00 86.62 78 ASN A O 1
ATOM 608 N N . ALA A 1 79 ? 6.071 -10.649 3.719 1.00 86.44 79 ALA A N 1
ATOM 609 C CA . ALA A 1 79 ? 5.859 -9.555 4.647 1.00 86.44 79 ALA A CA 1
ATOM 610 C C . ALA A 1 79 ? 4.369 -9.151 4.697 1.00 86.44 79 ALA A C 1
ATOM 612 O O . ALA A 1 79 ? 3.810 -9.031 5.787 1.00 86.44 79 ALA A O 1
ATOM 613 N N . LEU A 1 80 ? 3.695 -9.075 3.542 1.00 90.38 80 LEU A N 1
ATOM 614 C CA . LEU A 1 80 ? 2.240 -8.875 3.460 1.00 90.38 80 LEU A CA 1
ATOM 615 C C . LEU A 1 80 ? 1.457 -9.989 4.171 1.00 90.38 80 LEU A C 1
ATOM 617 O O . LEU A 1 80 ? 0.531 -9.694 4.920 1.00 90.38 80 LEU A O 1
ATOM 621 N N . ASP A 1 81 ? 1.859 -11.251 4.016 1.00 91.06 81 ASP A N 1
ATOM 622 C CA . ASP A 1 81 ? 1.202 -12.386 4.676 1.00 91.06 81 ASP A CA 1
ATOM 623 C C . ASP A 1 81 ? 1.325 -12.303 6.213 1.00 91.06 81 ASP A C 1
ATOM 625 O O . ASP A 1 81 ? 0.386 -12.634 6.939 1.00 91.06 81 ASP A O 1
ATOM 629 N N . LYS A 1 82 ? 2.450 -11.790 6.735 1.00 88.38 82 LYS A N 1
ATOM 630 C CA . LYS A 1 82 ? 2.612 -11.518 8.176 1.00 88.38 82 LYS A CA 1
ATOM 631 C C . LYS A 1 82 ? 1.703 -10.387 8.650 1.00 88.38 82 LYS A C 1
ATOM 633 O O . LYS A 1 82 ? 1.104 -10.503 9.715 1.00 88.38 82 LYS A O 1
ATOM 638 N N . VAL A 1 83 ? 1.609 -9.306 7.878 1.00 90.81 83 VAL A N 1
ATOM 639 C CA . VAL A 1 83 ? 0.724 -8.174 8.188 1.00 90.81 83 VAL A CA 1
ATOM 640 C C . VAL A 1 83 ? -0.736 -8.622 8.198 1.00 90.81 83 VAL A C 1
ATOM 642 O O . VAL A 1 83 ? -1.450 -8.322 9.148 1.00 90.81 83 VAL A O 1
ATOM 645 N N . GLU A 1 84 ? -1.165 -9.403 7.206 1.00 94.44 84 GLU A N 1
ATOM 646 C CA . GLU A 1 84 ? -2.507 -9.992 7.172 1.00 94.44 84 GLU A CA 1
ATOM 647 C C . GLU A 1 84 ? -2.788 -10.822 8.433 1.00 94.44 84 GLU A C 1
ATOM 649 O O . GLU A 1 84 ? -3.849 -10.690 9.043 1.00 94.44 84 GLU A O 1
ATOM 654 N N . ALA A 1 85 ? -1.825 -11.639 8.872 1.00 92.12 85 ALA A N 1
ATOM 655 C CA . ALA A 1 85 ? -1.966 -12.438 10.085 1.00 92.12 85 ALA A CA 1
ATOM 656 C C . ALA A 1 85 ? -2.085 -11.578 11.358 1.00 92.12 85 ALA A C 1
ATOM 658 O O . ALA A 1 85 ? -2.846 -11.936 12.258 1.00 92.12 85 ALA A O 1
ATOM 659 N N . ILE A 1 86 ? -1.379 -10.446 11.442 1.00 91.25 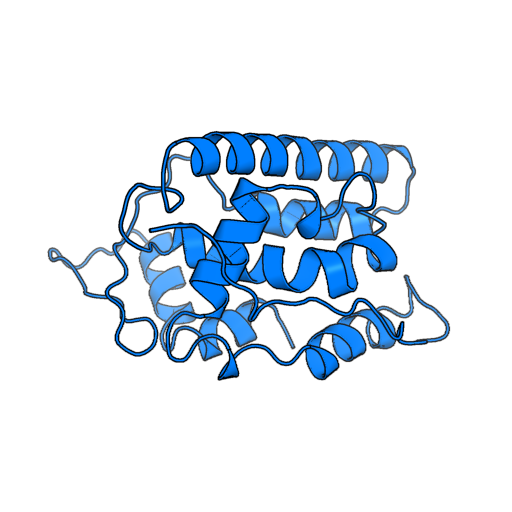86 ILE A N 1
ATOM 660 C CA . ILE A 1 86 ? -1.522 -9.484 12.549 1.00 91.25 86 ILE A CA 1
ATOM 661 C C . ILE A 1 86 ? -2.925 -8.865 12.522 1.00 91.25 86 ILE A C 1
ATOM 663 O O . ILE A 1 86 ? -3.662 -8.969 13.501 1.00 91.25 86 ILE A O 1
ATOM 667 N N . LEU A 1 87 ? -3.336 -8.323 11.372 1.00 94.62 87 LEU A N 1
ATOM 668 C CA . LEU A 1 87 ? -4.635 -7.664 11.185 1.00 94.62 87 LEU A CA 1
ATOM 669 C C . LEU A 1 87 ? -5.829 -8.627 11.293 1.00 94.62 87 LEU A C 1
ATOM 671 O O . LEU A 1 87 ? -6.969 -8.195 11.438 1.00 94.62 87 LEU A O 1
ATOM 675 N N . SER A 1 88 ? -5.603 -9.941 11.255 1.00 95.56 88 SER A N 1
ATOM 676 C CA . SER A 1 88 ? -6.644 -10.922 11.583 1.00 95.56 88 SER A CA 1
ATOM 677 C C . SER A 1 88 ? -7.023 -10.933 13.069 1.00 95.56 88 SER A C 1
ATOM 679 O O . SER A 1 88 ? -8.102 -11.402 13.419 1.00 95.56 88 SER A O 1
ATOM 681 N N . LYS A 1 89 ? -6.150 -10.418 13.945 1.00 93.94 89 LYS A N 1
ATOM 682 C CA . LYS A 1 89 ? -6.304 -10.462 15.409 1.00 93.94 89 LYS A CA 1
ATOM 683 C C . LYS A 1 89 ? -6.519 -9.092 16.039 1.00 93.94 89 LYS A C 1
ATOM 685 O O . LYS A 1 89 ? -7.069 -9.020 17.130 1.00 93.94 89 LYS A O 1
ATOM 690 N N . SER A 1 90 ? -6.067 -8.030 15.383 1.00 92.06 90 SER A N 1
ATOM 691 C CA . SER A 1 90 ? -6.169 -6.654 15.870 1.00 92.06 90 SER A CA 1
ATOM 692 C C . SER A 1 90 ? -6.760 -5.740 14.805 1.00 92.06 90 SER A C 1
ATOM 694 O O . SER A 1 90 ? -6.744 -6.053 13.611 1.00 92.06 90 SER A O 1
ATOM 696 N N . ARG A 1 91 ? -7.325 -4.604 15.224 1.00 93.50 91 ARG A N 1
ATOM 697 C CA . ARG A 1 91 ? -7.856 -3.612 14.283 1.00 93.50 91 ARG A CA 1
ATOM 698 C C . ARG A 1 91 ? -6.736 -2.912 13.512 1.00 93.50 91 ARG A C 1
ATOM 700 O O . ARG A 1 91 ? -6.834 -2.805 12.293 1.00 93.50 91 ARG A O 1
ATOM 707 N N . TYR A 1 92 ? -5.671 -2.527 14.212 1.00 92.62 92 TYR A N 1
ATOM 708 C CA . TYR A 1 92 ? -4.465 -1.895 13.676 1.00 92.62 92 TYR A CA 1
ATOM 709 C C . TYR A 1 92 ? -3.216 -2.724 13.995 1.00 92.62 92 TYR A C 1
ATOM 711 O O . TYR A 1 92 ? -3.289 -3.739 14.696 1.00 92.62 92 TYR A O 1
ATOM 719 N N . LEU A 1 93 ? -2.048 -2.315 13.492 1.00 86.94 93 LEU A N 1
ATOM 720 C CA . LEU A 1 93 ? -0.805 -3.088 13.630 1.00 86.94 93 LEU A CA 1
ATOM 721 C C . LEU A 1 93 ? -0.366 -3.320 15.083 1.00 86.94 93 LEU A C 1
ATOM 723 O O . LEU A 1 93 ? 0.347 -4.284 15.360 1.00 86.94 93 LEU A O 1
ATOM 727 N N . THR A 1 94 ? -0.777 -2.450 16.002 1.00 87.81 94 THR A N 1
ATOM 728 C CA . THR A 1 94 ? -0.342 -2.454 17.408 1.00 87.81 94 THR A CA 1
ATOM 729 C C . THR A 1 94 ? -1.505 -2.516 18.401 1.00 87.81 94 THR A C 1
ATOM 731 O O . THR A 1 94 ? -1.304 -2.246 19.582 1.00 87.81 94 THR A O 1
ATOM 734 N N . GLY A 1 95 ? -2.717 -2.848 17.945 1.00 87.06 95 GLY A N 1
ATOM 735 C CA . GLY A 1 95 ? -3.915 -2.922 18.788 1.00 87.06 95 GLY A CA 1
ATOM 736 C C . GLY A 1 95 ? -5.077 -2.106 18.227 1.00 87.06 95 GLY A C 1
ATOM 737 O O . GLY A 1 95 ? -5.394 -2.227 17.044 1.00 87.06 95 GLY A O 1
ATOM 738 N N . ASP A 1 96 ? -5.700 -1.292 19.081 1.00 86.88 96 ASP A N 1
ATOM 739 C CA . ASP A 1 96 ? -6.991 -0.637 18.801 1.00 86.88 96 ASP A CA 1
ATOM 740 C C . ASP A 1 96 ? -6.876 0.861 18.486 1.00 86.88 96 ASP A C 1
ATOM 742 O O . ASP A 1 96 ? -7.868 1.524 18.190 1.00 86.88 96 ASP A O 1
ATOM 746 N N . THR A 1 97 ? -5.660 1.406 18.510 1.00 85.00 97 THR A N 1
ATOM 747 C CA . THR A 1 97 ? -5.364 2.795 18.150 1.00 85.00 97 THR A CA 1
ATOM 748 C C . THR A 1 97 ? -4.455 2.853 16.930 1.00 85.00 97 THR A C 1
ATOM 750 O O . THR A 1 97 ? -3.568 2.017 16.762 1.00 85.00 97 THR A O 1
ATOM 753 N N . ILE A 1 98 ? -4.670 3.862 16.082 1.00 86.56 98 ILE A N 1
ATOM 754 C CA . ILE A 1 98 ? -3.796 4.124 14.939 1.00 86.56 98 ILE A CA 1
ATOM 755 C C . ILE A 1 98 ? -2.439 4.591 15.466 1.00 86.56 98 ILE A C 1
ATOM 757 O O . ILE A 1 98 ? -2.340 5.475 16.324 1.00 86.56 98 ILE A O 1
ATOM 761 N N . THR A 1 99 ? -1.384 4.004 14.920 1.00 82.56 99 THR A N 1
ATOM 762 C CA . THR A 1 99 ? -0.001 4.358 15.219 1.00 82.56 99 THR A CA 1
ATOM 763 C C . THR A 1 99 ? 0.737 4.775 13.966 1.00 82.56 99 THR A C 1
ATOM 765 O O . THR A 1 99 ? 0.270 4.628 12.839 1.00 82.56 99 THR A O 1
ATOM 768 N N . GLU A 1 100 ? 1.942 5.289 14.151 1.00 78.50 100 GLU A N 1
ATOM 769 C CA . GLU A 1 100 ? 2.812 5.659 13.041 1.00 78.50 100 GLU A CA 1
ATOM 770 C C . GLU A 1 100 ? 3.116 4.477 12.098 1.00 78.50 100 GLU A C 1
ATOM 772 O O . GLU A 1 100 ? 3.246 4.652 10.882 1.00 78.50 100 GLU A O 1
ATOM 777 N N . ALA A 1 101 ? 3.176 3.257 12.643 1.00 80.00 101 ALA A N 1
ATOM 778 C CA . ALA A 1 101 ? 3.355 2.049 11.849 1.00 80.00 101 ALA A CA 1
ATOM 779 C C . ALA A 1 101 ? 2.237 1.902 10.807 1.00 80.00 101 ALA A C 1
ATOM 781 O O . ALA A 1 101 ? 2.501 1.501 9.670 1.00 80.00 101 ALA A O 1
ATOM 782 N N . ASP A 1 102 ? 1.012 2.279 11.179 1.00 86.56 102 ASP A N 1
ATOM 783 C CA . ASP A 1 102 ? -0.152 2.194 10.310 1.00 86.56 102 ASP A CA 1
ATOM 784 C C . ASP A 1 102 ? -0.082 3.199 9.163 1.00 86.56 102 ASP A C 1
ATOM 786 O O . ASP A 1 102 ? -0.331 2.849 8.013 1.00 86.56 102 ASP A O 1
ATOM 790 N N . ILE A 1 103 ? 0.366 4.422 9.446 1.00 84.56 103 ILE A N 1
ATOM 791 C CA . ILE A 1 103 ? 0.549 5.477 8.439 1.00 84.56 103 ILE A CA 1
ATOM 792 C C . ILE A 1 103 ? 1.605 5.059 7.409 1.00 84.56 103 ILE A C 1
ATOM 794 O O . ILE A 1 103 ? 1.400 5.175 6.198 1.00 84.56 103 ILE A O 1
ATOM 798 N N . ARG A 1 104 ? 2.744 4.527 7.872 1.00 83.44 104 ARG A N 1
ATOM 799 C CA . ARG A 1 104 ? 3.820 4.046 6.987 1.00 83.44 104 ARG A CA 1
ATOM 800 C C . ARG A 1 104 ? 3.359 2.892 6.100 1.00 83.44 104 ARG A C 1
ATOM 802 O O . ARG A 1 104 ? 3.751 2.807 4.932 1.00 83.44 104 ARG A O 1
ATOM 809 N N . LEU A 1 105 ? 2.545 1.992 6.645 1.00 86.50 105 LEU A N 1
ATOM 810 C CA . LEU A 1 105 ? 1.988 0.891 5.876 1.00 86.50 105 LEU A CA 1
ATOM 811 C C . LEU A 1 105 ? 0.933 1.394 4.878 1.00 86.50 105 LEU A C 1
ATOM 813 O O . LEU A 1 105 ? 0.991 1.024 3.705 1.00 86.50 105 LEU A O 1
ATOM 817 N N . PHE A 1 106 ? 0.035 2.284 5.305 1.00 90.75 106 PHE A N 1
ATOM 818 C CA . PHE A 1 106 ? -1.035 2.863 4.490 1.00 90.75 106 PHE A CA 1
ATOM 819 C C . PHE A 1 106 ? -0.519 3.442 3.177 1.00 90.75 106 PHE A C 1
ATOM 821 O O . PHE A 1 106 ? -1.047 3.123 2.110 1.00 90.75 106 PHE A O 1
ATOM 828 N N . THR A 1 107 ? 0.558 4.233 3.223 1.00 86.12 107 THR A N 1
ATOM 829 C CA . THR A 1 107 ? 1.121 4.832 2.006 1.00 86.12 107 THR A CA 1
ATOM 830 C C . THR A 1 107 ? 1.608 3.782 1.006 1.00 86.12 107 THR A C 1
ATOM 832 O O . THR A 1 107 ? 1.530 3.989 -0.205 1.00 86.12 107 THR A O 1
ATOM 835 N N . THR A 1 108 ? 2.049 2.622 1.476 1.00 88.81 108 THR A N 1
ATOM 836 C CA . THR A 1 108 ? 2.426 1.518 0.587 1.00 88.81 108 THR A CA 1
ATOM 837 C C . THR A 1 108 ? 1.185 0.839 0.017 1.00 88.81 108 THR A C 1
ATOM 839 O O . THR A 1 108 ? 1.084 0.647 -1.193 1.00 88.81 108 THR A O 1
ATOM 842 N N . LEU A 1 109 ? 0.225 0.503 0.881 1.00 92.81 109 LEU A N 1
ATOM 843 C CA . LEU A 1 109 ? -0.955 -0.278 0.514 1.00 92.81 109 LEU A CA 1
ATOM 844 C C . LEU A 1 109 ? -1.876 0.460 -0.454 1.00 92.81 109 LEU A C 1
ATOM 846 O O . LEU A 1 109 ? -2.322 -0.136 -1.432 1.00 92.81 109 LEU A O 1
ATOM 850 N N . VAL A 1 110 ? -2.110 1.758 -0.236 1.00 92.69 110 VAL A N 1
ATOM 851 C CA . VAL A 1 110 ? -2.988 2.553 -1.106 1.00 92.69 110 VAL A CA 1
ATOM 852 C C . VAL A 1 110 ? -2.474 2.577 -2.549 1.00 92.69 110 VAL A C 1
ATOM 854 O O . VAL A 1 110 ? -3.263 2.536 -3.483 1.00 92.69 110 VAL A O 1
ATOM 857 N N . ARG A 1 111 ? -1.150 2.550 -2.757 1.00 92.12 111 ARG A N 1
ATOM 858 C CA . ARG A 1 111 ? -0.512 2.568 -4.087 1.00 92.12 111 ARG A CA 1
ATOM 859 C C . ARG A 1 111 ? -0.348 1.176 -4.701 1.00 92.12 111 ARG A C 1
ATOM 861 O O . ARG A 1 111 ? -0.062 1.073 -5.893 1.00 92.12 111 ARG A O 1
ATOM 868 N N . PHE A 1 112 ? -0.515 0.115 -3.914 1.00 92.25 112 PHE A N 1
ATOM 869 C CA . PHE A 1 112 ? -0.131 -1.234 -4.316 1.00 92.25 112 PHE A CA 1
ATOM 870 C C . PHE A 1 112 ? -0.933 -1.734 -5.516 1.00 92.25 112 PHE A C 1
ATOM 872 O O . PHE A 1 112 ? -0.348 -2.052 -6.550 1.00 92.25 112 PHE A O 1
ATOM 879 N N . ASP A 1 113 ? -2.259 -1.716 -5.418 1.00 92.94 113 ASP A N 1
ATOM 880 C CA . ASP A 1 113 ? -3.126 -2.217 -6.489 1.00 92.94 113 ASP A CA 1
ATOM 881 C C . ASP A 1 113 ? -3.178 -1.263 -7.689 1.00 92.94 113 ASP A C 1
ATOM 883 O O . ASP A 1 113 ? -3.313 -1.717 -8.823 1.00 92.94 113 ASP A O 1
ATOM 887 N N . MET A 1 114 ? -3.011 0.045 -7.456 1.00 91.44 114 MET A N 1
ATOM 888 C CA . MET A 1 114 ? -3.011 1.066 -8.512 1.00 91.44 114 MET A CA 1
ATOM 889 C C . MET A 1 114 ? -1.738 1.073 -9.358 1.00 91.44 114 MET A C 1
ATOM 891 O O . MET A 1 114 ? -1.775 1.404 -10.539 1.00 91.44 114 MET A O 1
ATOM 895 N N . VAL A 1 115 ? -0.594 0.762 -8.748 1.00 90.38 115 VAL A N 1
ATOM 896 C CA . VAL A 1 115 ? 0.711 0.931 -9.390 1.00 90.38 115 VAL A CA 1
ATOM 897 C C . VAL A 1 115 ? 1.544 -0.334 -9.285 1.00 90.38 115 VAL A C 1
ATOM 899 O O . VAL A 1 115 ? 1.986 -0.853 -10.304 1.00 90.38 115 VAL A O 1
ATOM 902 N N . TYR A 1 116 ? 1.794 -0.841 -8.079 1.00 91.19 116 TYR A N 1
ATOM 903 C CA . TYR A 1 116 ? 2.840 -1.848 -7.864 1.00 91.19 116 TYR A CA 1
ATOM 904 C C . TYR A 1 116 ? 2.517 -3.208 -8.488 1.00 91.19 116 TYR A C 1
ATOM 906 O O . TYR A 1 116 ? 3.432 -3.865 -8.986 1.00 91.19 116 TYR A O 1
ATOM 914 N N . VAL A 1 117 ? 1.240 -3.598 -8.537 1.00 92.31 117 VAL A N 1
ATOM 915 C CA . VAL A 1 117 ? 0.800 -4.848 -9.182 1.00 92.31 117 VAL A CA 1
ATOM 916 C C . VAL A 1 117 ? 1.225 -4.898 -10.651 1.00 92.31 117 VAL A C 1
ATOM 918 O O . VAL A 1 117 ? 1.809 -5.888 -11.086 1.00 92.31 117 VAL A O 1
ATOM 921 N N . GLY A 1 118 ? 0.970 -3.830 -11.409 1.00 89.50 118 GLY A N 1
ATOM 922 C CA . GLY A 1 118 ? 1.332 -3.754 -12.826 1.00 89.50 118 GLY A CA 1
ATOM 923 C C . GLY A 1 118 ? 2.755 -3.243 -13.045 1.00 89.50 118 GLY A C 1
ATOM 924 O O . GLY A 1 118 ? 3.609 -3.954 -13.572 1.00 89.50 118 GLY A O 1
ATOM 925 N N . HIS A 1 119 ? 3.021 -2.011 -12.609 1.00 89.19 119 HIS A N 1
ATOM 926 C CA . HIS A 1 119 ? 4.243 -1.259 -12.917 1.00 89.19 119 HIS A CA 1
ATOM 927 C C . HIS A 1 119 ? 5.504 -1.924 -12.357 1.00 89.19 119 HIS A C 1
ATOM 929 O O . HIS A 1 119 ? 6.513 -2.031 -13.049 1.00 89.19 119 HIS A O 1
ATOM 935 N N . PHE A 1 120 ? 5.438 -2.436 -11.124 1.00 89.31 120 PHE A N 1
ATOM 936 C CA . PHE A 1 120 ? 6.548 -3.153 -10.479 1.00 89.31 120 PHE A CA 1
ATOM 937 C C . PHE A 1 120 ? 6.418 -4.676 -10.549 1.00 89.31 120 PHE A C 1
ATOM 939 O O . PHE A 1 120 ? 7.243 -5.383 -9.976 1.00 89.31 120 PHE A O 1
ATOM 946 N N . LYS A 1 121 ? 5.415 -5.186 -11.277 1.00 92.50 121 LYS A N 1
ATOM 947 C CA . LYS A 1 121 ? 5.134 -6.618 -11.448 1.00 92.50 121 LYS A CA 1
ATOM 948 C C . LYS A 1 121 ? 4.846 -7.364 -10.136 1.00 92.50 121 LYS A C 1
ATOM 950 O O . LYS A 1 121 ? 4.870 -8.586 -10.115 1.00 92.50 121 LYS A O 1
ATOM 955 N N . CYS A 1 122 ? 4.502 -6.678 -9.045 1.00 90.94 122 CYS A N 1
ATOM 956 C CA . CYS A 1 122 ? 4.136 -7.308 -7.770 1.00 90.94 122 CYS A CA 1
ATOM 957 C C . CYS A 1 122 ? 2.730 -7.943 -7.838 1.00 90.94 122 CYS A C 1
ATOM 959 O O . CYS A 1 122 ? 1.814 -7.521 -7.138 1.00 90.94 122 CYS A O 1
ATOM 961 N N . ASN A 1 123 ? 2.537 -8.945 -8.697 1.00 93.12 123 ASN A N 1
ATOM 962 C CA . ASN A 1 123 ? 1.224 -9.412 -9.148 1.00 93.12 123 ASN A CA 1
ATOM 963 C C . ASN A 1 123 ? 0.796 -10.789 -8.612 1.00 93.12 123 ASN A C 1
ATOM 965 O O . ASN A 1 123 ? -0.211 -11.322 -9.073 1.00 93.12 123 ASN A O 1
ATOM 969 N N . LYS A 1 124 ? 1.512 -11.371 -7.638 1.00 92.69 124 LYS A N 1
ATOM 970 C CA . LYS A 1 124 ? 1.123 -12.659 -7.025 1.00 92.69 124 LYS A CA 1
ATOM 971 C C . LYS A 1 124 ? -0.279 -12.592 -6.406 1.00 92.69 124 LYS A C 1
ATOM 973 O O . LYS A 1 124 ? -1.016 -13.572 -6.453 1.00 92.69 124 LYS A O 1
ATOM 978 N N . LYS A 1 125 ? -0.616 -11.460 -5.780 1.00 92.38 125 LYS A N 1
ATOM 979 C CA . LYS A 1 125 ? -1.897 -11.212 -5.112 1.00 92.38 125 LYS A CA 1
ATOM 980 C C . LYS A 1 125 ? -2.113 -9.705 -4.947 1.00 92.38 125 LYS A C 1
ATOM 982 O O . LYS A 1 125 ? -1.147 -8.990 -4.685 1.00 92.38 125 LYS A O 1
ATOM 987 N N . ARG A 1 126 ? -3.347 -9.220 -5.095 1.00 94.88 126 ARG A N 1
ATOM 988 C CA . ARG A 1 126 ? -3.690 -7.805 -4.864 1.00 94.88 126 ARG A CA 1
ATOM 989 C C . ARG A 1 126 ? -4.065 -7.578 -3.404 1.00 94.88 126 ARG A C 1
ATOM 991 O O . ARG A 1 126 ? -4.480 -8.518 -2.725 1.00 94.88 126 ARG A O 1
ATOM 998 N N . ILE A 1 127 ? -3.993 -6.340 -2.928 1.00 95.44 127 ILE A N 1
ATOM 999 C CA . ILE A 1 127 ? -4.441 -5.971 -1.579 1.00 95.44 127 ILE A CA 1
ATOM 1000 C C . ILE A 1 127 ? -5.934 -6.239 -1.409 1.00 95.44 127 ILE A C 1
ATOM 1002 O O . ILE A 1 127 ? -6.325 -6.754 -0.367 1.00 95.44 127 ILE A O 1
ATOM 1006 N N . VAL A 1 128 ? -6.759 -6.008 -2.438 1.00 95.44 128 VAL A N 1
ATOM 1007 C CA . VAL A 1 128 ? -8.192 -6.370 -2.402 1.00 95.44 128 VAL A CA 1
ATOM 1008 C C . VAL A 1 128 ? -8.456 -7.856 -2.125 1.00 95.44 128 VAL A C 1
ATOM 1010 O O . VAL A 1 128 ? -9.524 -8.200 -1.622 1.00 95.44 128 VAL A O 1
ATOM 1013 N N . ASP A 1 129 ? -7.494 -8.739 -2.415 1.00 95.81 129 ASP A N 1
ATOM 1014 C CA . ASP A 1 129 ? -7.617 -10.183 -2.192 1.00 95.81 129 ASP A CA 1
ATOM 1015 C C . ASP A 1 129 ? -7.183 -10.591 -0.756 1.00 95.81 129 ASP A C 1
ATOM 1017 O O . ASP A 1 129 ? -7.245 -11.768 -0.382 1.00 95.81 129 ASP A O 1
ATOM 1021 N N . TYR A 1 130 ? -6.714 -9.643 0.066 1.00 96.19 130 TYR A N 1
ATOM 1022 C CA . TYR A 1 130 ? -6.405 -9.815 1.490 1.00 96.19 130 TYR A CA 1
ATOM 1023 C C . TYR A 1 130 ? -7.553 -9.254 2.346 1.00 96.19 130 TYR A C 1
ATOM 1025 O O . TYR A 1 130 ? -7.674 -8.037 2.464 1.00 96.19 130 TYR A O 1
ATOM 1033 N N . PRO A 1 131 ? -8.423 -10.087 2.946 1.00 95.81 131 PRO A N 1
ATOM 1034 C CA . PRO A 1 131 ? -9.651 -9.602 3.575 1.00 95.81 131 PRO A CA 1
ATOM 1035 C C . PRO A 1 131 ? -9.398 -8.665 4.763 1.00 95.81 131 PRO A C 1
ATOM 1037 O O . PRO A 1 131 ? -10.068 -7.633 4.870 1.00 95.81 131 PRO A O 1
ATOM 1040 N N . ASN A 1 132 ? -8.427 -8.970 5.633 1.00 96.62 132 ASN A N 1
ATOM 1041 C CA . ASN A 1 132 ? -8.149 -8.114 6.786 1.00 96.62 132 ASN A CA 1
ATOM 1042 C C . ASN A 1 132 ? -7.445 -6.832 6.359 1.00 96.62 132 ASN A C 1
ATOM 1044 O O . ASN A 1 132 ? -7.863 -5.750 6.769 1.00 96.62 132 ASN A O 1
ATOM 1048 N N . MET A 1 133 ? -6.435 -6.945 5.498 1.00 96.25 133 MET A N 1
ATOM 1049 C CA . MET A 1 133 ? -5.682 -5.807 4.980 1.00 96.25 133 MET A CA 1
ATOM 1050 C C . MET A 1 133 ? -6.535 -4.871 4.117 1.00 96.25 133 MET A C 1
ATOM 1052 O O . MET A 1 133 ? -6.387 -3.656 4.212 1.00 96.25 133 MET A O 1
ATOM 1056 N N . TRP A 1 134 ? -7.467 -5.399 3.322 1.00 96.75 134 TRP A N 1
ATOM 1057 C CA . TRP A 1 134 ? -8.404 -4.590 2.542 1.00 96.75 134 TRP A CA 1
ATOM 1058 C C . TRP A 1 134 ? -9.439 -3.885 3.421 1.00 96.75 134 TRP A C 1
ATOM 1060 O O . TRP A 1 134 ? -9.807 -2.740 3.156 1.00 96.75 134 TRP A O 1
ATOM 1070 N N . GLY A 1 135 ? -9.918 -4.541 4.483 1.00 96.69 135 GLY A N 1
ATOM 1071 C CA . GLY A 1 135 ? -10.724 -3.879 5.511 1.00 96.69 135 GLY A CA 1
ATOM 1072 C C . GLY A 1 135 ? -9.940 -2.755 6.191 1.00 96.69 135 GLY A C 1
ATOM 1073 O O . GLY A 1 135 ? -10.402 -1.624 6.241 1.00 96.69 135 GLY A O 1
ATOM 1074 N N . TYR A 1 136 ? -8.723 -3.050 6.634 1.00 96.50 136 TYR A N 1
ATOM 1075 C CA . TYR A 1 136 ? -7.815 -2.108 7.286 1.00 96.50 136 TYR A CA 1
ATOM 1076 C C . TYR A 1 136 ? -7.473 -0.888 6.417 1.00 96.50 136 TYR A C 1
ATOM 1078 O O . TYR A 1 136 ? -7.570 0.246 6.874 1.00 96.50 136 TYR A O 1
ATOM 1086 N N . LEU A 1 137 ? -7.133 -1.099 5.142 1.00 95.81 137 LEU A N 1
ATOM 1087 C CA . LEU A 1 137 ? -6.828 -0.015 4.208 1.00 95.81 137 LEU A CA 1
ATOM 1088 C C . LEU A 1 137 ? -8.027 0.923 4.032 1.00 95.81 137 LEU A C 1
ATOM 1090 O O . LEU A 1 137 ? -7.855 2.138 3.985 1.00 95.81 137 LEU A O 1
ATOM 1094 N N . ARG A 1 138 ? -9.240 0.367 3.962 1.00 96.06 138 ARG A N 1
ATOM 1095 C CA . ARG A 1 138 ? -10.473 1.152 3.859 1.00 96.06 138 ARG A CA 1
ATOM 1096 C C . ARG A 1 138 ? -10.832 1.874 5.157 1.00 96.06 138 ARG A C 1
ATOM 1098 O O . ARG A 1 138 ? -11.282 3.007 5.075 1.00 96.06 138 ARG A O 1
ATOM 1105 N N . ASP A 1 139 ? -10.603 1.255 6.316 1.00 95.44 139 ASP A N 1
ATOM 1106 C CA . ASP A 1 139 ? -10.768 1.881 7.641 1.00 95.44 139 ASP A CA 1
ATOM 1107 C C . ASP A 1 139 ? -9.881 3.137 7.754 1.00 95.44 139 ASP A C 1
ATOM 1109 O O . ASP A 1 139 ? -10.360 4.236 8.031 1.00 95.44 139 ASP A O 1
ATOM 1113 N N . LEU A 1 140 ? -8.599 3.017 7.389 1.00 93.69 140 LEU A N 1
ATOM 1114 C CA . LEU A 1 140 ? -7.679 4.158 7.358 1.00 93.69 140 LEU A CA 1
ATOM 1115 C C . LEU A 1 140 ? -8.055 5.197 6.297 1.00 93.69 140 LEU A C 1
ATOM 1117 O O . LEU A 1 140 ? -8.028 6.387 6.582 1.00 93.69 140 LEU A O 1
ATOM 1121 N N . TYR A 1 141 ? -8.438 4.774 5.089 1.00 93.62 141 TYR A N 1
ATOM 1122 C CA . TYR A 1 141 ? -8.836 5.697 4.020 1.00 93.62 141 TYR A CA 1
ATOM 1123 C C . TYR A 1 141 ? -10.069 6.533 4.395 1.00 93.62 141 TYR A C 1
ATOM 1125 O O . TYR A 1 141 ? -10.149 7.704 4.043 1.00 93.62 141 TYR A O 1
ATOM 1133 N N . GLN A 1 142 ? -11.023 5.933 5.113 1.00 93.00 142 GLN A N 1
ATOM 1134 C CA . GLN A 1 142 ? -12.262 6.581 5.563 1.00 93.00 142 GLN A CA 1
ATOM 1135 C C . GLN A 1 142 ? -12.079 7.390 6.856 1.00 93.00 142 GLN A C 1
ATOM 1137 O O . GLN A 1 142 ? -13.028 8.012 7.336 1.00 93.00 142 GLN A O 1
ATOM 1142 N N . THR A 1 143 ? -10.870 7.412 7.422 1.00 90.38 143 THR A N 1
ATOM 1143 C CA . THR A 1 143 ? -10.542 8.297 8.537 1.00 90.38 143 THR A CA 1
ATOM 1144 C C . THR A 1 143 ? -10.569 9.752 8.060 1.00 90.38 143 THR A C 1
ATOM 1146 O O . THR A 1 143 ? -10.032 10.085 7.005 1.00 90.38 143 THR A O 1
ATOM 1149 N N . SER A 1 144 ? -11.204 10.630 8.842 1.00 87.75 144 SER A N 1
ATOM 1150 C CA . SER A 1 144 ? -11.391 12.046 8.497 1.00 87.75 144 SER A CA 1
ATOM 1151 C C . SER A 1 144 ? -10.079 12.713 8.068 1.00 87.75 144 SER A C 1
ATOM 1153 O O . SER A 1 144 ? -9.096 12.679 8.809 1.00 87.75 144 SER A O 1
ATOM 1155 N N . GLY A 1 145 ? -10.073 13.360 6.901 1.00 83.25 145 GLY A N 1
ATOM 1156 C CA . GLY A 1 145 ? -8.905 14.072 6.387 1.00 83.25 145 GLY A CA 1
ATOM 1157 C C . GLY A 1 145 ? -7.877 13.198 5.657 1.00 83.25 145 GLY A C 1
ATOM 1158 O O . GLY A 1 145 ? -6.846 13.729 5.255 1.00 83.25 145 GLY A O 1
ATOM 1159 N N . VAL A 1 146 ? -8.071 11.875 5.549 1.00 87.31 146 VAL A N 1
ATOM 1160 C CA . VAL A 1 146 ? -7.128 10.981 4.848 1.00 87.31 146 VAL A CA 1
ATOM 1161 C C . VAL A 1 146 ? -7.433 10.906 3.356 1.00 87.31 146 VAL A C 1
ATOM 1163 O O . VAL A 1 146 ? -6.502 10.946 2.551 1.00 87.31 146 VAL A O 1
ATOM 1166 N N . GLU A 1 147 ? -8.705 10.825 2.970 1.00 88.75 147 GLU A N 1
ATOM 1167 C CA . GLU A 1 147 ? -9.127 10.758 1.565 1.00 88.75 147 GLU A CA 1
ATOM 1168 C C . GLU A 1 147 ? -8.531 11.907 0.737 1.00 88.75 147 GLU A C 1
ATOM 1170 O O . GLU A 1 147 ? -7.985 11.679 -0.341 1.00 88.75 147 GLU A O 1
ATOM 1175 N N . GLU A 1 148 ? -8.566 13.126 1.273 1.00 87.88 148 GLU A N 1
ATOM 1176 C CA . GLU A 1 148 ? -8.126 14.360 0.619 1.00 87.88 148 GLU A CA 1
ATOM 1177 C C . GLU A 1 148 ? -6.615 14.384 0.340 1.00 87.88 148 GLU A C 1
ATOM 1179 O O . GLU A 1 148 ? -6.138 15.181 -0.465 1.00 87.88 148 GLU A O 1
ATOM 1184 N N . THR A 1 149 ? -5.853 13.497 0.985 1.00 85.31 149 THR A N 1
ATOM 1185 C CA . THR A 1 149 ? -4.400 13.357 0.789 1.00 85.31 149 THR A CA 1
ATOM 1186 C C . THR A 1 149 ? -4.037 12.358 -0.311 1.00 85.31 149 THR A C 1
ATOM 1188 O O . THR A 1 149 ? -2.862 12.216 -0.667 1.00 85.31 149 THR A O 1
ATOM 1191 N N . VAL A 1 150 ? -5.021 11.632 -0.848 1.00 87.75 150 VAL A N 1
ATOM 1192 C CA . VAL A 1 150 ? -4.812 10.606 -1.868 1.00 87.75 150 VAL A CA 1
ATOM 1193 C C . VAL A 1 150 ? -5.345 11.108 -3.201 1.00 87.75 150 VAL A C 1
ATOM 1195 O O . VAL A 1 150 ? -6.549 11.165 -3.416 1.00 87.75 150 VAL A O 1
ATOM 1198 N N . ASP A 1 151 ? -4.428 11.389 -4.126 1.00 89.19 151 ASP A N 1
ATOM 1199 C CA . ASP A 1 151 ? -4.735 11.679 -5.529 1.00 89.19 151 ASP A CA 1
ATOM 1200 C C . ASP A 1 151 ? -4.326 10.476 -6.409 1.00 89.19 151 ASP A C 1
ATOM 1202 O O . ASP A 1 151 ? -3.139 10.318 -6.738 1.00 89.19 151 ASP A O 1
ATOM 1206 N N . PRO A 1 152 ? -5.276 9.589 -6.777 1.00 87.69 152 PRO A N 1
ATOM 1207 C CA . PRO A 1 152 ? -5.004 8.417 -7.607 1.00 87.69 152 PRO A CA 1
ATOM 1208 C C . PRO A 1 152 ? -4.437 8.759 -8.985 1.00 87.69 152 PRO A C 1
ATOM 1210 O O . PRO A 1 152 ? -3.625 7.998 -9.516 1.00 87.69 152 PRO A O 1
ATOM 1213 N N . GLU A 1 153 ? -4.862 9.876 -9.576 1.00 88.19 153 GLU A N 1
ATOM 1214 C CA . GLU A 1 153 ? -4.427 10.295 -10.906 1.00 88.19 153 GLU A CA 1
ATOM 1215 C C . GLU A 1 153 ? -2.969 10.752 -10.857 1.00 88.19 153 GLU A C 1
ATOM 1217 O O . GLU A 1 153 ? -2.142 10.288 -11.649 1.00 88.19 153 GLU A O 1
ATOM 1222 N N . HIS A 1 154 ? -2.628 11.597 -9.880 1.00 87.94 154 HIS A N 1
ATOM 1223 C CA . HIS A 1 154 ? -1.255 12.040 -9.661 1.00 87.94 154 HIS A CA 1
ATOM 1224 C C . HIS A 1 154 ? -0.319 10.862 -9.378 1.00 87.94 154 HIS A C 1
ATOM 1226 O O . HIS A 1 154 ? 0.766 10.776 -9.959 1.00 87.94 154 HIS A O 1
ATOM 1232 N N . ILE A 1 155 ? -0.741 9.932 -8.514 1.00 87.50 155 ILE A N 1
ATOM 1233 C CA . ILE A 1 155 ? 0.028 8.727 -8.183 1.00 87.50 155 ILE A CA 1
ATOM 1234 C C . ILE A 1 155 ? 0.314 7.910 -9.449 1.00 87.50 155 ILE A C 1
ATOM 1236 O O . ILE A 1 155 ? 1.474 7.616 -9.739 1.00 87.50 155 ILE A O 1
ATOM 1240 N N . GLN A 1 156 ? -0.710 7.559 -10.227 1.00 87.44 156 GLN A N 1
ATOM 1241 C CA . GLN A 1 156 ? -0.533 6.709 -11.406 1.00 87.44 156 GLN A CA 1
ATOM 1242 C C . GLN A 1 156 ? 0.320 7.380 -12.487 1.00 87.44 156 GLN A C 1
ATOM 1244 O O . GLN A 1 156 ? 1.262 6.758 -12.989 1.00 87.44 156 GLN A O 1
ATOM 1249 N N . LYS A 1 157 ? 0.051 8.658 -12.794 1.00 88.62 157 LYS A N 1
ATOM 1250 C CA . LYS A 1 157 ? 0.843 9.439 -13.755 1.00 88.62 157 LYS A CA 1
ATOM 1251 C C . LYS A 1 157 ? 2.304 9.508 -13.343 1.00 88.62 157 LYS A C 1
ATOM 1253 O O . LYS A 1 157 ? 3.176 9.218 -14.157 1.00 88.62 157 LYS A O 1
ATOM 1258 N N . HIS A 1 158 ? 2.581 9.827 -12.078 1.00 86.94 158 HIS A N 1
ATOM 1259 C CA . HIS A 1 158 ? 3.954 9.952 -11.609 1.00 86.94 158 HIS A CA 1
ATOM 1260 C C . HIS A 1 158 ? 4.754 8.665 -11.839 1.00 86.94 158 HIS A C 1
ATOM 1262 O O . HIS A 1 158 ? 5.829 8.716 -12.430 1.00 86.94 158 HIS A O 1
ATOM 1268 N N . TYR A 1 159 ? 4.234 7.503 -11.443 1.00 87.00 159 TYR A N 1
ATOM 1269 C CA . TYR A 1 159 ? 4.990 6.260 -11.594 1.00 87.00 159 TYR A CA 1
ATOM 1270 C C . TYR A 1 159 ? 5.121 5.813 -13.049 1.00 87.00 159 TYR A C 1
ATOM 1272 O O . TYR A 1 159 ? 6.208 5.400 -13.455 1.00 87.00 159 TYR A O 1
ATOM 1280 N N . GLN A 1 160 ? 4.042 5.892 -13.828 1.00 86.31 160 GLN A N 1
ATOM 1281 C CA . GLN A 1 160 ? 4.016 5.324 -15.175 1.00 86.31 160 GLN A CA 1
ATOM 1282 C C . GLN A 1 160 ? 4.662 6.243 -16.218 1.00 86.31 160 GLN A C 1
ATOM 1284 O O . GLN A 1 160 ? 5.191 5.732 -17.200 1.00 86.31 160 GLN A O 1
ATOM 1289 N N . GLN A 1 161 ? 4.686 7.564 -15.996 1.00 89.31 161 GLN A N 1
ATOM 1290 C CA . GLN A 1 161 ? 5.304 8.531 -16.913 1.00 89.31 161 GLN A CA 1
ATOM 1291 C C . GLN A 1 161 ? 6.741 8.906 -16.529 1.00 89.31 161 GLN A C 1
ATOM 1293 O O . GLN A 1 161 ? 7.515 9.278 -17.405 1.00 89.31 161 GLN A O 1
ATOM 1298 N N . SER A 1 162 ? 7.130 8.829 -15.246 1.00 85.75 162 SER A N 1
ATOM 1299 C CA . SER A 1 162 ? 8.504 9.177 -14.831 1.00 85.75 162 SER A CA 1
ATOM 1300 C C . SER A 1 162 ? 9.501 8.019 -14.977 1.00 85.75 162 SER A C 1
ATOM 1302 O O . SER A 1 162 ? 10.686 8.263 -15.184 1.00 85.75 162 SER A O 1
ATOM 1304 N N . HIS A 1 163 ? 9.059 6.760 -14.901 1.00 85.75 163 HIS A N 1
ATOM 1305 C CA . HIS A 1 163 ? 9.940 5.587 -14.996 1.00 85.75 163 HIS A CA 1
ATOM 1306 C C . HIS A 1 163 ? 9.991 5.014 -16.419 1.00 85.75 163 HIS A C 1
ATOM 1308 O O . HIS A 1 163 ? 9.585 3.875 -16.655 1.00 85.75 163 HIS A O 1
ATOM 1314 N N . LEU A 1 164 ? 10.496 5.794 -17.380 1.00 87.75 164 LEU A N 1
ATOM 1315 C CA . LEU A 1 164 ? 10.568 5.380 -18.792 1.00 87.75 164 LEU A CA 1
ATOM 1316 C C . LEU A 1 164 ? 11.503 4.184 -19.036 1.00 87.75 164 LEU A C 1
ATOM 1318 O O . LEU A 1 164 ? 11.374 3.480 -20.029 1.00 87.75 164 LEU A O 1
ATOM 1322 N N . ASN A 1 165 ? 12.412 3.897 -18.106 1.00 85.75 165 ASN A N 1
ATOM 1323 C CA . ASN A 1 165 ? 13.204 2.668 -18.114 1.00 85.75 165 ASN A CA 1
ATOM 1324 C C . ASN A 1 165 ? 12.351 1.401 -17.903 1.00 85.75 165 ASN A C 1
ATOM 1326 O O . ASN A 1 165 ? 12.727 0.331 -18.370 1.00 85.75 165 ASN A O 1
ATOM 1330 N N . ILE A 1 166 ? 11.221 1.518 -17.198 1.00 84.62 166 ILE A N 1
ATOM 1331 C CA . ILE A 1 166 ? 10.279 0.420 -16.936 1.00 84.62 166 ILE A CA 1
ATOM 1332 C C . ILE A 1 166 ? 9.106 0.469 -17.924 1.00 84.62 166 ILE A C 1
ATOM 1334 O O . ILE A 1 166 ? 8.670 -0.571 -18.415 1.00 84.62 166 ILE A O 1
ATOM 1338 N N . ASN A 1 167 ? 8.606 1.670 -18.223 1.00 90.12 167 ASN A N 1
ATOM 1339 C CA . ASN A 1 167 ? 7.498 1.922 -19.143 1.00 90.12 167 ASN A CA 1
ATOM 1340 C C . ASN A 1 167 ? 7.921 2.919 -20.240 1.00 90.12 167 ASN A C 1
ATOM 1342 O O . ASN A 1 167 ? 7.606 4.106 -20.134 1.00 90.12 167 ASN A O 1
ATOM 1346 N N . PRO A 1 168 ? 8.616 2.470 -21.302 1.00 91.19 168 PRO A N 1
ATOM 1347 C CA . PRO A 1 168 ? 9.201 3.359 -22.313 1.00 91.19 168 PRO A CA 1
ATOM 1348 C C . PRO A 1 168 ? 8.204 4.281 -23.014 1.00 91.19 168 PRO A C 1
ATOM 1350 O O . PRO A 1 168 ? 8.554 5.391 -23.399 1.00 91.19 168 PRO A O 1
ATOM 1353 N N . ASN A 1 169 ? 6.954 3.837 -23.149 1.00 93.19 169 ASN A N 1
ATOM 1354 C CA . ASN A 1 169 ? 5.911 4.597 -23.834 1.00 93.19 169 ASN A CA 1
ATOM 1355 C C . ASN A 1 169 ? 5.179 5.583 -22.912 1.00 93.19 169 ASN A C 1
ATOM 1357 O O . ASN A 1 169 ? 4.344 6.345 -23.391 1.00 93.19 169 ASN A O 1
ATOM 1361 N N . GLY A 1 170 ? 5.424 5.547 -21.595 1.00 90.56 170 GLY A N 1
ATOM 1362 C CA . GLY A 1 170 ? 4.761 6.429 -20.630 1.00 90.56 170 GLY A CA 1
ATOM 1363 C C . GLY A 1 170 ? 3.231 6.298 -20.592 1.00 90.56 170 GLY A C 1
ATOM 1364 O O . GLY A 1 170 ? 2.547 7.209 -20.128 1.00 90.56 170 GLY A O 1
ATOM 1365 N N . ILE A 1 171 ? 2.676 5.195 -21.107 1.00 92.69 171 ILE A N 1
ATOM 1366 C CA . ILE A 1 171 ? 1.229 4.956 -21.124 1.00 92.69 171 ILE A CA 1
ATOM 1367 C C . ILE A 1 171 ? 0.766 4.712 -19.690 1.00 92.69 171 ILE A C 1
ATOM 1369 O O . ILE A 1 171 ? 1.360 3.894 -18.990 1.00 92.69 171 ILE A O 1
ATOM 1373 N N . VAL A 1 172 ? -0.291 5.411 -19.274 1.00 90.94 172 VAL A N 1
ATOM 1374 C CA . VAL A 1 172 ? -0.899 5.264 -17.948 1.00 90.94 172 VAL A CA 1
ATOM 1375 C C . VAL A 1 172 ? -2.084 4.306 -18.048 1.00 90.94 172 VAL A C 1
ATOM 1377 O O . VAL A 1 172 ? -3.008 4.540 -18.827 1.00 90.94 172 VAL A O 1
ATOM 1380 N N . ALA A 1 173 ? -2.053 3.215 -17.286 1.00 90.12 173 ALA A N 1
ATOM 1381 C CA . ALA A 1 173 ? -3.153 2.265 -17.182 1.00 90.12 173 ALA A CA 1
ATOM 1382 C C . ALA A 1 173 ? -4.428 2.944 -16.647 1.00 90.12 173 ALA A C 1
ATOM 1384 O O . ALA A 1 173 ? -4.360 3.819 -15.792 1.00 90.12 173 ALA A O 1
ATOM 1385 N N . ILE A 1 174 ? -5.594 2.524 -17.149 1.00 88.00 174 ILE A N 1
ATOM 1386 C CA . ILE A 1 174 ? -6.902 3.111 -16.794 1.00 88.00 174 ILE A CA 1
ATOM 1387 C C . ILE A 1 174 ? -7.434 2.663 -15.423 1.00 88.00 174 ILE A C 1
ATOM 1389 O O . ILE A 1 174 ? -8.303 3.312 -14.851 1.00 88.00 174 ILE A O 1
ATOM 1393 N N . GLY A 1 175 ? -6.976 1.516 -14.926 1.00 80.25 175 GLY A N 1
ATOM 1394 C CA . GLY A 1 175 ? -7.508 0.882 -13.722 1.00 80.25 175 GLY A CA 1
ATOM 1395 C C . GLY A 1 175 ? -6.506 0.848 -12.571 1.00 80.25 175 GLY A C 1
ATOM 1396 O O . GLY A 1 175 ? -5.356 1.243 -12.749 1.00 80.25 175 GLY A O 1
ATOM 1397 N N . PRO A 1 176 ? -6.900 0.281 -11.419 1.00 85.00 176 PRO A N 1
ATOM 1398 C CA . PRO A 1 176 ? -8.190 -0.353 -11.129 1.00 85.00 176 PRO A CA 1
ATOM 1399 C C . PRO A 1 176 ? -9.229 0.594 -10.500 1.00 85.00 176 PRO A C 1
ATOM 1401 O O . PRO A 1 176 ? -8.878 1.554 -9.821 1.00 85.00 176 PRO A O 1
ATOM 1404 N N . ASP A 1 177 ? -10.517 0.267 -10.664 1.00 86.31 177 ASP A N 1
ATOM 1405 C CA . ASP A 1 177 ? -11.601 0.864 -9.872 1.00 86.31 177 ASP A CA 1
ATOM 1406 C C . ASP A 1 177 ? -11.610 0.236 -8.469 1.00 86.31 177 ASP A C 1
ATOM 1408 O O . ASP A 1 177 ? -12.039 -0.906 -8.261 1.00 86.31 177 ASP A O 1
ATOM 1412 N N . LEU A 1 178 ? -11.054 0.971 -7.507 1.00 82.50 178 LEU A N 1
ATOM 1413 C CA . LEU A 1 178 ? -10.921 0.541 -6.123 1.00 82.50 178 LEU A CA 1
ATOM 1414 C C . LEU A 1 178 ? -12.008 1.208 -5.282 1.00 82.50 178 LEU A C 1
ATOM 1416 O O . LEU A 1 178 ? -11.991 2.409 -5.028 1.00 82.50 178 LEU A O 1
ATOM 1420 N N . GLY A 1 179 ? -12.952 0.402 -4.793 1.00 90.38 179 GLY A N 1
ATOM 1421 C CA . GLY A 1 179 ? -14.049 0.856 -3.936 1.00 90.38 179 GLY A CA 1
ATOM 1422 C C . GLY A 1 179 ? -13.611 1.202 -2.508 1.00 90.38 179 GLY A C 1
ATOM 1423 O O . GLY A 1 179 ? -14.122 0.596 -1.563 1.00 90.38 179 GLY A O 1
ATOM 1424 N N . PHE A 1 180 ? -12.686 2.154 -2.335 1.00 90.81 180 PHE A N 1
ATOM 1425 C CA . PHE A 1 180 ? -12.122 2.544 -1.035 1.00 90.81 180 PHE A CA 1
ATOM 1426 C C . PHE A 1 180 ? -13.179 3.014 -0.024 1.00 90.81 180 PHE A C 1
ATOM 1428 O O . PHE A 1 180 ? -13.024 2.804 1.176 1.00 90.81 180 PHE A O 1
ATOM 1435 N N . LYS A 1 181 ? -14.297 3.566 -0.508 1.00 92.56 181 LYS A N 1
ATOM 1436 C CA . LYS A 1 181 ? -15.425 4.048 0.309 1.00 92.56 181 LYS A CA 1
ATOM 1437 C C . LYS A 1 181 ? -16.430 2.963 0.714 1.00 92.56 181 LYS A C 1
ATOM 1439 O O . LYS A 1 181 ? -17.401 3.249 1.407 1.00 92.56 181 LYS A O 1
ATOM 1444 N N . LYS A 1 182 ? -16.253 1.713 0.269 1.00 93.75 182 LYS A N 1
ATOM 1445 C CA . LYS A 1 182 ? -17.156 0.616 0.658 1.00 93.75 182 LYS A CA 1
ATOM 1446 C C . LYS A 1 182 ? -16.979 0.282 2.149 1.00 93.75 182 LYS A C 1
ATOM 1448 O O . LYS A 1 182 ? -15.840 0.321 2.620 1.00 93.75 182 LYS A O 1
ATOM 1453 N N . PRO A 1 183 ? -18.031 -0.161 2.865 1.00 95.00 183 PRO A N 1
ATOM 1454 C CA . PRO A 1 183 ? -17.937 -0.525 4.282 1.00 95.00 183 PRO A CA 1
ATOM 1455 C C . PRO A 1 183 ? -16.807 -1.524 4.568 1.00 95.00 183 PRO A C 1
ATOM 1457 O O . PRO A 1 183 ? -16.713 -2.562 3.907 1.00 95.00 183 PRO A O 1
ATOM 1460 N N . HIS A 1 184 ? -15.939 -1.208 5.531 1.00 94.19 184 HIS A N 1
ATOM 1461 C CA . HIS A 1 184 ? -14.722 -1.978 5.820 1.00 94.19 184 HIS A CA 1
ATOM 1462 C C . HIS A 1 184 ? -14.934 -3.163 6.768 1.00 94.19 184 HIS A C 1
ATOM 1464 O O . HIS A 1 184 ? -14.156 -4.113 6.714 1.00 94.19 184 HIS A O 1
ATOM 1470 N N . GLY A 1 185 ? -15.976 -3.133 7.606 1.00 90.81 185 GLY A N 1
ATOM 1471 C CA . GLY A 1 185 ? -16.288 -4.224 8.539 1.00 90.81 185 GLY A CA 1
ATOM 1472 C C . GLY A 1 185 ? -15.281 -4.387 9.684 1.00 90.81 185 GLY A C 1
ATOM 1473 O O . GLY A 1 185 ? -15.233 -5.449 10.294 1.00 90.81 185 GLY A O 1
ATOM 1474 N N . ARG A 1 186 ? -14.475 -3.355 9.967 1.00 88.38 186 ARG A N 1
ATOM 1475 C CA . ARG A 1 186 ? -13.560 -3.305 11.116 1.00 88.38 186 ARG A CA 1
ATOM 1476 C C . ARG A 1 186 ? -14.119 -2.308 12.130 1.00 88.38 186 ARG A C 1
ATOM 1478 O O . ARG A 1 186 ? -14.176 -1.126 11.813 1.00 88.38 186 ARG A O 1
ATOM 1485 N N . GLN A 1 187 ? -14.607 -2.784 13.275 1.00 79.69 187 GLN A N 1
ATOM 1486 C CA . GLN A 1 187 ? -15.119 -1.955 14.374 1.00 79.69 187 GLN A CA 1
ATOM 1487 C C . GLN A 1 187 ? -14.360 -2.306 15.643 1.00 79.69 187 GLN A C 1
ATOM 1489 O O . GLN A 1 187 ? -14.201 -3.523 15.881 1.00 79.69 187 GLN A O 1
#